Protein AF-A0A0L6W9N2-F1 (afdb_monomer_lite)

Foldseek 3Di:
DDDDDDDDDDDPPPPPPPPCPPPPDPDDDDDDPVVVLVVLVVPPDQQNALVSLLVVCCVVVLDPPPDDDDPVSLVVQLVVLVVVQPDPVSPNVSVSSVSSSVNVVVVVVVVVVVVVVVVVVVVVVCVVVVVVVVVVVVVVVVVVVVVVVVVVVVVVVVVVVVVVVVVVVVVVVVVVVVVPDDPDPDDDDDPDDDDDDVVVVVVPPPDDDPPPPDPPDDVVVVVVVVVVVVVVVVVVVVVVPPPDDDD

Sequence (247 aa):
MDRTAVPPKPPCQQNSGANRAGTPTPTQPLPSRSEFSALLMAHGGPVRSLSNARKWLETKGWILAGEPYNRMKLARMLMTAVVISKGVKLENEAKNAILAVAFLMEDDAIDKLSDSLAGIVASKVLERVDPVISRIASSLDFVSANDTVQAETTLALRNVSSQLVSVSSSLNDAISKLTATPPTPPPLPQPSPRGPTWAEVVSAAPPAIPPDFNPKAHPQHTCLQQRLIHDAKTLQTLTSGDDSTNS

Radius of gyration: 52.63 Å; chains: 1; bounding box: 152×43×133 Å

Secondary structure (DSSP, 8-state):
----PPPPPPP------------PPPPPPPPPHHHHHHHHHHS-SS--SHHHHHHHHHHTTSS-TTPPP-HHHHHHHHHHHHHHT-STTTHHHHHHHHHHHHHHHHHHHHHHHHHHHHHHHHHHHHHHHHHHHHHHHHHHHHHHHHHHHHHHHHHHHHHHHHHHHHHHHHHHHHHHHHHTS--PPPPS-PPPP-PPPHHHHHHSPPPPPPS---TT--HHHHHHHHHHHHHHHHHHHHHTSSS----

pLDDT: mean 71.51, std 13.17, range [46.47, 92.31]

Structure (mmCIF, N/CA/C/O backbone):
data_AF-A0A0L6W9N2-F1
#
_entry.id   AF-A0A0L6W9N2-F1
#
loop_
_atom_site.group_PDB
_atom_site.id
_atom_site.type_symbol
_atom_site.label_atom_id
_atom_site.label_alt_id
_atom_site.label_comp_id
_atom_site.label_asym_id
_atom_site.label_entity_id
_atom_site.label_seq_id
_atom_site.pdbx_PDB_ins_code
_atom_site.Cartn_x
_atom_site.Cartn_y
_atom_site.Cartn_z
_atom_site.occupancy
_atom_site.B_iso_or_equiv
_atom_site.auth_seq_id
_atom_site.auth_comp_id
_atom_site.auth_asym_id
_atom_site.auth_atom_id
_atom_site.pdbx_PDB_model_num
ATOM 1 N N . MET A 1 1 ? 97.396 7.414 14.071 1.00 48.69 1 MET A N 1
ATOM 2 C CA . MET A 1 1 ? 96.464 8.486 14.479 1.00 48.69 1 MET A CA 1
ATOM 3 C C . MET A 1 1 ? 95.898 9.067 13.204 1.00 48.69 1 MET A C 1
ATOM 5 O O . MET A 1 1 ? 96.516 9.948 12.626 1.00 48.69 1 MET A O 1
ATOM 9 N N . ASP A 1 2 ? 94.805 8.483 12.725 1.00 47.59 2 ASP A N 1
ATOM 10 C CA . ASP A 1 2 ? 94.221 8.822 11.429 1.00 47.59 2 ASP A CA 1
ATOM 11 C C . ASP A 1 2 ? 92.872 9.502 11.649 1.00 47.59 2 ASP A C 1
ATOM 13 O O . ASP A 1 2 ? 92.048 9.031 12.436 1.00 47.59 2 ASP A O 1
ATOM 17 N N . ARG A 1 3 ? 92.706 10.676 11.037 1.00 51.91 3 ARG A N 1
ATOM 18 C CA . ARG A 1 3 ? 91.556 11.563 11.227 1.00 51.91 3 ARG A CA 1
ATOM 19 C C . ARG A 1 3 ? 90.386 11.057 10.391 1.00 51.91 3 ARG A C 1
ATOM 21 O O . ARG A 1 3 ? 90.411 11.145 9.168 1.00 51.91 3 ARG A O 1
ATOM 28 N N . THR A 1 4 ? 89.335 10.593 11.056 1.00 53.50 4 THR A N 1
ATOM 29 C CA . THR A 1 4 ? 88.062 10.244 10.422 1.00 53.50 4 THR A CA 1
ATOM 30 C C . THR A 1 4 ? 87.382 11.514 9.901 1.00 53.50 4 THR A C 1
ATOM 32 O O . THR A 1 4 ? 86.926 12.354 10.677 1.00 53.50 4 THR A O 1
ATOM 35 N N . ALA A 1 5 ? 87.345 11.674 8.578 1.00 66.19 5 ALA A N 1
ATOM 36 C CA . ALA A 1 5 ? 86.637 12.753 7.901 1.00 66.19 5 ALA A CA 1
ATOM 37 C C . ALA A 1 5 ? 85.124 12.473 7.893 1.00 66.19 5 ALA A C 1
ATOM 39 O O . ALA A 1 5 ? 84.676 11.422 7.437 1.00 66.19 5 ALA A O 1
ATOM 40 N N . VAL A 1 6 ? 84.338 13.422 8.402 1.00 70.94 6 VAL A N 1
ATOM 41 C CA . VAL A 1 6 ? 82.870 13.401 8.350 1.00 70.94 6 VAL A CA 1
ATOM 42 C C . VAL A 1 6 ? 82.421 13.852 6.952 1.00 70.94 6 VAL A C 1
ATOM 44 O O . VAL A 1 6 ? 82.865 14.911 6.504 1.00 70.94 6 VAL A O 1
ATOM 47 N N . PRO A 1 7 ? 81.561 13.097 6.244 1.00 72.69 7 PRO A N 1
ATOM 48 C CA . PRO A 1 7 ? 81.091 13.493 4.922 1.00 72.69 7 PRO A CA 1
ATOM 49 C C . PRO A 1 7 ? 80.083 14.659 4.997 1.00 72.69 7 PRO A C 1
ATOM 51 O O . PRO A 1 7 ? 79.310 14.753 5.956 1.00 72.69 7 PRO A O 1
ATOM 54 N N . PRO A 1 8 ? 80.059 15.551 3.987 1.00 66.44 8 PRO A N 1
ATOM 55 C CA . PRO A 1 8 ? 79.165 16.701 3.957 1.00 66.44 8 PRO A CA 1
ATOM 56 C C . PRO A 1 8 ? 77.707 16.280 3.738 1.00 66.44 8 PRO A C 1
ATOM 58 O O . PRO A 1 8 ? 77.382 15.456 2.883 1.00 66.44 8 PRO A O 1
ATOM 61 N N . LYS A 1 9 ? 76.821 16.887 4.530 1.00 69.75 9 LYS A N 1
ATOM 62 C CA . LYS A 1 9 ? 75.366 16.722 4.475 1.00 69.75 9 LYS A CA 1
ATOM 63 C C . LYS A 1 9 ? 74.835 17.184 3.105 1.00 69.75 9 LYS A C 1
ATOM 65 O O . LYS A 1 9 ? 75.148 18.308 2.708 1.00 69.75 9 LYS A O 1
ATOM 70 N N . PRO A 1 10 ? 74.036 16.375 2.386 1.00 66.00 10 PRO A N 1
ATOM 71 C CA . PRO A 1 10 ? 73.475 16.789 1.106 1.00 66.00 10 PRO A CA 1
ATOM 72 C C . PRO A 1 10 ? 72.467 17.936 1.298 1.00 66.00 10 PRO A C 1
ATOM 74 O O . PRO A 1 10 ? 71.798 17.998 2.338 1.00 66.00 10 PRO A O 1
ATOM 77 N N . PRO A 1 11 ? 72.346 18.849 0.318 1.00 58.09 11 PRO A N 1
ATOM 78 C CA . PRO A 1 11 ? 71.395 19.947 0.383 1.00 58.09 11 PRO A CA 1
ATOM 79 C C . PRO A 1 11 ? 69.972 19.391 0.431 1.00 58.09 11 PRO A C 1
ATOM 81 O O . PRO A 1 11 ? 69.591 18.544 -0.378 1.00 58.09 11 PRO A O 1
ATOM 84 N N . CYS A 1 12 ? 69.186 19.875 1.394 1.00 53.62 12 CYS A N 1
ATOM 85 C CA . CYS A 1 12 ? 67.757 19.615 1.462 1.00 53.62 12 CYS A CA 1
ATOM 86 C C . CYS A 1 12 ? 67.114 20.063 0.143 1.00 53.62 12 CYS A C 1
ATOM 88 O O . CYS A 1 12 ? 66.941 21.260 -0.086 1.00 53.62 12 CYS A O 1
ATOM 90 N N . GLN A 1 13 ? 66.755 19.109 -0.719 1.00 47.62 13 GLN A N 1
ATOM 91 C CA . GLN A 1 13 ? 65.823 19.363 -1.807 1.00 47.62 13 GLN A CA 1
ATOM 92 C C . GLN A 1 13 ? 64.500 19.796 -1.177 1.00 47.62 13 GLN A C 1
ATOM 94 O O . GLN A 1 13 ? 63.768 18.992 -0.598 1.00 47.62 13 GLN A O 1
ATOM 99 N N . GLN A 1 14 ? 64.205 21.091 -1.269 1.00 50.12 14 GLN A N 1
ATOM 100 C CA . GLN A 1 14 ? 62.852 21.596 -1.120 1.00 50.12 14 GLN A CA 1
ATOM 101 C C . GLN A 1 14 ? 62.024 20.998 -2.258 1.00 50.12 14 GLN A C 1
ATOM 103 O O . GLN A 1 14 ? 61.959 21.545 -3.357 1.00 50.12 14 GLN A O 1
ATOM 108 N N . ASN A 1 15 ? 61.396 19.855 -1.985 1.00 48.19 15 ASN A N 1
ATOM 109 C CA . ASN A 1 15 ? 60.236 19.400 -2.731 1.00 48.19 15 ASN A CA 1
ATOM 110 C C . ASN A 1 15 ? 59.166 20.488 -2.593 1.00 48.19 15 ASN A C 1
ATOM 112 O O . ASN A 1 15 ? 58.378 20.488 -1.648 1.00 48.19 15 ASN A O 1
ATOM 116 N N . SER A 1 16 ? 59.151 21.429 -3.541 1.00 46.47 16 SER A N 1
ATOM 117 C CA . SER A 1 16 ? 57.965 22.212 -3.868 1.00 46.47 16 SER A CA 1
ATOM 118 C C . SER A 1 16 ? 56.919 21.239 -4.399 1.00 46.47 16 SER A C 1
ATOM 120 O O . SER A 1 16 ? 56.718 21.090 -5.602 1.00 46.47 16 SER A O 1
ATOM 122 N N . GLY A 1 17 ? 56.268 20.537 -3.473 1.00 49.31 17 GLY A N 1
ATOM 123 C CA . GLY A 1 17 ? 54.963 19.955 -3.697 1.00 49.31 17 GLY A CA 1
ATOM 124 C C . GLY A 1 17 ? 54.012 21.114 -3.929 1.00 49.31 17 GLY A C 1
ATOM 125 O O . GLY A 1 17 ? 53.426 21.648 -2.989 1.00 49.31 17 GLY A O 1
ATOM 126 N N . ALA A 1 18 ? 53.899 21.542 -5.185 1.00 49.50 18 ALA A N 1
ATOM 127 C CA . ALA A 1 18 ? 52.764 22.321 -5.623 1.00 49.50 18 ALA A CA 1
ATOM 128 C C . ALA A 1 18 ? 51.538 21.438 -5.385 1.00 49.50 18 ALA A C 1
ATOM 130 O O . ALA A 1 18 ? 51.190 20.590 -6.208 1.00 49.50 18 ALA A O 1
ATOM 131 N N . ASN A 1 19 ? 50.911 21.620 -4.223 1.00 52.38 19 ASN A N 1
ATOM 132 C CA . ASN A 1 19 ? 49.529 21.260 -3.992 1.00 52.38 19 ASN A CA 1
ATOM 133 C C . ASN A 1 19 ? 48.723 22.000 -5.059 1.00 52.38 19 ASN A C 1
ATOM 135 O O . ASN A 1 19 ? 48.244 23.112 -4.848 1.00 52.38 19 ASN A O 1
ATOM 139 N N . ARG A 1 20 ? 48.575 21.373 -6.229 1.00 50.88 20 ARG A N 1
ATOM 140 C CA . ARG A 1 20 ? 47.462 21.621 -7.133 1.00 50.88 20 ARG A CA 1
ATOM 141 C C . ARG A 1 20 ? 46.227 21.102 -6.398 1.00 50.88 20 ARG A C 1
ATOM 143 O O . ARG A 1 20 ? 45.672 20.059 -6.722 1.00 50.88 20 ARG A O 1
ATOM 150 N N . ALA A 1 21 ? 45.821 21.843 -5.370 1.00 56.25 21 ALA A N 1
ATOM 151 C CA . ALA A 1 21 ? 44.450 21.892 -4.914 1.00 56.25 21 ALA A CA 1
ATOM 152 C C . ALA A 1 21 ? 43.668 22.501 -6.080 1.00 56.25 21 ALA A C 1
ATOM 154 O O . ALA A 1 21 ? 43.392 23.697 -6.118 1.00 56.25 21 ALA A O 1
ATOM 155 N N . GLY A 1 22 ? 43.436 21.686 -7.112 1.00 54.12 22 GLY A N 1
ATOM 156 C CA . GLY A 1 22 ? 42.452 21.996 -8.123 1.00 54.12 22 GLY A CA 1
ATOM 157 C C . GLY A 1 22 ? 41.149 22.128 -7.366 1.00 54.12 22 GLY A C 1
ATOM 158 O O . GLY A 1 22 ? 40.676 21.153 -6.784 1.00 54.12 22 GLY A O 1
ATOM 159 N N . THR A 1 23 ? 40.631 23.348 -7.297 1.00 57.62 23 THR A N 1
ATOM 160 C CA . THR A 1 23 ? 39.278 23.620 -6.837 1.00 57.62 23 THR A CA 1
ATOM 161 C C . THR A 1 23 ? 38.381 22.586 -7.518 1.00 57.62 23 THR A C 1
ATOM 163 O O . THR A 1 23 ? 38.442 22.508 -8.753 1.00 57.62 23 THR A O 1
ATOM 166 N N . PRO A 1 24 ? 37.640 21.735 -6.776 1.00 60.72 24 PRO A N 1
ATOM 167 C CA . PRO A 1 24 ? 36.749 20.773 -7.402 1.00 60.72 24 PRO A CA 1
ATOM 168 C C . PRO A 1 24 ? 35.863 21.568 -8.347 1.00 60.72 24 PRO A C 1
ATOM 170 O O . PRO A 1 24 ? 35.206 22.526 -7.933 1.00 60.72 24 PRO A O 1
ATOM 173 N N . THR A 1 25 ? 35.964 21.254 -9.638 1.00 62.62 25 THR A N 1
ATOM 174 C CA . THR A 1 25 ? 35.173 21.917 -10.667 1.00 62.62 25 THR A CA 1
ATOM 175 C C . THR A 1 25 ? 33.724 21.854 -10.198 1.00 62.62 25 THR A C 1
ATOM 177 O O . THR A 1 25 ? 33.293 20.763 -9.814 1.00 62.62 25 THR A O 1
ATOM 180 N N . PRO A 1 26 ? 33.007 22.991 -10.125 1.00 62.41 26 PRO A N 1
ATOM 181 C CA . PRO A 1 26 ? 31.663 23.012 -9.576 1.00 62.41 26 PRO A CA 1
ATOM 182 C C . PRO A 1 26 ? 30.839 21.949 -10.291 1.00 62.41 26 PRO A C 1
ATOM 184 O O . PRO A 1 26 ? 30.743 21.959 -11.520 1.00 62.41 26 PRO A O 1
ATOM 187 N N . THR A 1 27 ? 30.331 20.993 -9.511 1.00 61.75 27 THR A N 1
ATOM 188 C CA . THR A 1 27 ? 29.495 19.906 -10.007 1.00 61.75 27 THR A CA 1
ATOM 189 C C . THR A 1 27 ? 28.389 20.538 -10.828 1.00 61.75 27 THR A C 1
ATOM 191 O O . THR A 1 27 ? 27.628 21.357 -10.311 1.00 61.75 27 THR A O 1
ATOM 194 N N . GLN A 1 28 ? 28.354 20.223 -12.121 1.00 60.59 28 GLN A N 1
ATOM 195 C CA . GLN A 1 28 ? 27.363 20.793 -13.017 1.00 60.59 28 GLN A CA 1
ATOM 196 C C . GLN A 1 28 ? 25.977 20.462 -12.437 1.00 60.59 28 GLN A C 1
ATOM 198 O O . GLN A 1 28 ? 25.732 19.287 -12.142 1.00 60.59 28 GLN A O 1
ATOM 203 N N . PRO A 1 29 ? 25.108 21.461 -12.192 1.00 72.12 29 PRO A N 1
ATOM 204 C CA . PRO A 1 29 ? 23.795 21.207 -11.624 1.00 72.12 29 PRO A CA 1
ATOM 205 C C . PRO A 1 29 ? 23.066 20.195 -12.501 1.00 72.12 29 PRO A C 1
ATOM 207 O O . PRO A 1 29 ? 22.995 20.364 -13.720 1.00 72.12 29 PRO A O 1
ATOM 210 N N . LEU A 1 30 ? 22.565 19.124 -11.888 1.00 70.06 30 LEU A N 1
ATOM 211 C CA . LEU A 1 30 ? 21.710 18.184 -12.597 1.00 70.06 30 LEU A CA 1
ATOM 212 C C . LEU A 1 30 ? 20.469 18.951 -13.076 1.00 70.06 30 LEU A C 1
ATOM 214 O O . LEU A 1 30 ? 19.884 19.685 -12.274 1.00 70.06 30 LEU A O 1
ATOM 218 N N . PRO A 1 31 ? 20.070 18.811 -14.352 1.00 77.75 31 PRO A N 1
ATOM 219 C CA . PRO A 1 31 ? 18.876 19.471 -14.852 1.00 77.75 31 PRO A CA 1
ATOM 220 C C . PRO A 1 31 ? 17.664 19.041 -14.024 1.00 77.75 31 PRO A C 1
ATOM 222 O O . PRO A 1 31 ? 17.511 17.868 -13.669 1.00 77.75 31 PRO A O 1
ATOM 225 N N . SER A 1 32 ? 16.795 19.998 -13.716 1.00 77.19 32 SER A N 1
ATOM 226 C CA . SER A 1 32 ? 15.512 19.728 -13.072 1.00 77.19 32 SER A CA 1
ATOM 227 C C . SER A 1 32 ? 14.672 18.774 -13.927 1.00 77.19 32 SER A C 1
ATOM 229 O O . SER A 1 32 ? 14.833 18.693 -15.145 1.00 77.19 32 SER A O 1
ATOM 231 N N . ARG A 1 33 ? 13.717 18.063 -13.316 1.00 71.06 33 ARG A N 1
ATOM 232 C CA . ARG A 1 33 ? 12.835 17.127 -14.041 1.00 71.06 33 ARG A CA 1
ATOM 233 C C . ARG A 1 33 ? 12.109 17.795 -15.218 1.00 71.06 33 ARG A C 1
ATOM 235 O O . ARG A 1 33 ? 11.941 17.184 -16.270 1.00 71.06 33 ARG A O 1
ATOM 242 N N . SER A 1 34 ? 11.712 19.057 -15.057 1.00 73.25 34 SER A N 1
ATOM 243 C CA . SER A 1 34 ? 11.107 19.875 -16.114 1.00 73.25 34 SER A CA 1
ATOM 244 C C . SER A 1 34 ? 12.075 20.176 -17.256 1.00 73.25 34 SER A C 1
ATOM 246 O O . SER A 1 34 ? 11.691 20.053 -18.415 1.00 73.25 34 SER A O 1
ATOM 248 N N . GLU A 1 35 ? 13.329 20.519 -16.956 1.00 76.00 35 GLU A N 1
ATOM 249 C CA . GLU A 1 35 ? 14.362 20.755 -17.975 1.00 76.00 35 GLU A CA 1
ATOM 250 C C . GLU A 1 35 ? 14.745 19.460 -18.689 1.00 76.00 35 GLU A C 1
ATOM 252 O O . GLU A 1 35 ? 14.883 19.449 -19.907 1.00 76.00 35 GLU A O 1
ATOM 257 N N . PHE A 1 36 ? 14.847 18.350 -17.957 1.00 73.50 36 PHE A N 1
ATOM 258 C CA . PHE A 1 36 ? 15.090 17.033 -18.536 1.00 73.50 36 PHE A CA 1
ATOM 259 C C . PHE A 1 36 ? 13.957 16.623 -19.486 1.00 73.50 36 PHE A C 1
ATOM 261 O O . PHE A 1 36 ? 14.217 16.186 -20.605 1.00 73.50 36 PHE A O 1
ATOM 268 N N . SER A 1 37 ? 12.702 16.845 -19.086 1.00 72.25 37 SER A N 1
ATOM 269 C CA . SER A 1 37 ? 11.532 16.635 -19.944 1.00 72.25 37 SER A CA 1
ATOM 270 C C . SER A 1 37 ? 11.552 17.544 -21.181 1.00 72.25 37 SER A C 1
ATOM 272 O O . SER A 1 37 ? 11.316 17.081 -22.295 1.00 72.25 37 SER A O 1
ATOM 274 N N . ALA A 1 38 ? 11.913 18.822 -21.030 1.00 79.44 38 ALA A N 1
ATOM 275 C CA . ALA A 1 38 ? 12.044 19.744 -22.157 1.00 79.44 38 ALA A CA 1
ATOM 276 C C . ALA A 1 38 ? 13.155 19.315 -23.135 1.00 79.44 38 ALA A C 1
ATOM 278 O O . ALA A 1 38 ? 12.945 19.333 -24.348 1.00 79.44 38 ALA A O 1
ATOM 279 N N . LEU A 1 39 ? 14.305 18.861 -22.624 1.00 77.62 39 LEU A N 1
ATOM 280 C CA . LEU A 1 39 ? 15.407 18.314 -23.423 1.00 77.62 39 LEU A CA 1
ATOM 281 C C . LEU A 1 39 ? 14.994 17.040 -24.170 1.00 77.62 39 LEU A C 1
ATOM 283 O O . LEU A 1 39 ? 15.313 16.881 -25.347 1.00 77.62 39 LEU A O 1
ATOM 287 N N . LEU A 1 40 ? 14.244 16.158 -23.510 1.00 71.88 40 LEU A N 1
ATOM 288 C CA . LEU A 1 40 ? 13.660 14.961 -24.112 1.00 71.88 40 LEU A CA 1
ATOM 289 C C . LEU A 1 40 ? 12.687 15.299 -25.245 1.00 71.88 40 LEU A C 1
ATOM 291 O O . LEU A 1 40 ? 12.743 14.679 -26.304 1.00 71.88 40 LEU A O 1
ATOM 295 N N . MET A 1 41 ? 11.818 16.292 -25.044 1.00 75.94 41 MET A N 1
ATOM 296 C CA . MET A 1 41 ? 10.848 16.731 -26.054 1.00 75.94 41 MET A CA 1
ATOM 297 C C . MET A 1 41 ? 11.514 17.444 -27.235 1.00 75.94 41 MET A C 1
ATOM 299 O O . MET A 1 41 ? 11.058 17.305 -28.370 1.00 75.94 41 MET A O 1
ATOM 303 N N . ALA A 1 42 ? 12.609 18.167 -26.989 1.00 81.25 42 ALA A N 1
ATOM 304 C CA . ALA A 1 42 ? 13.437 18.762 -28.035 1.00 81.25 42 ALA A CA 1
ATOM 305 C C . ALA A 1 42 ? 14.184 17.697 -28.860 1.00 81.25 42 ALA A C 1
ATOM 307 O O . ALA A 1 42 ? 14.501 17.917 -30.031 1.00 81.25 42 ALA A O 1
ATOM 308 N N . HIS A 1 43 ? 14.438 16.520 -28.281 1.00 74.06 43 HIS A N 1
ATOM 309 C CA . HIS A 1 43 ? 15.039 15.404 -28.991 1.00 74.06 43 HIS A CA 1
ATOM 310 C C . HIS A 1 43 ? 14.009 14.804 -29.965 1.00 74.06 43 HIS A C 1
ATOM 312 O O . HIS A 1 43 ? 13.045 14.141 -29.583 1.00 74.06 43 HIS A O 1
ATOM 318 N N . GLY A 1 44 ? 14.224 14.987 -31.270 1.00 79.19 44 GLY A N 1
ATOM 319 C CA . GLY A 1 44 ? 13.353 14.474 -32.340 1.00 79.19 44 GLY A CA 1
ATOM 320 C C . GLY A 1 44 ? 13.277 12.941 -32.460 1.00 79.19 44 GLY A C 1
ATOM 321 O O . GLY A 1 44 ? 12.861 12.436 -33.497 1.00 79.19 44 GLY A O 1
ATOM 322 N N . GLY A 1 45 ? 13.700 12.193 -31.439 1.00 83.06 45 GLY A N 1
ATOM 323 C CA . GLY A 1 45 ? 13.779 10.737 -31.444 1.00 83.06 45 GLY A CA 1
ATOM 324 C C . GLY A 1 45 ? 12.432 10.036 -31.198 1.00 83.06 45 GLY A C 1
ATOM 325 O O . GLY A 1 45 ? 11.466 10.664 -30.756 1.00 83.06 45 GLY A O 1
ATOM 326 N N . PRO A 1 46 ? 12.365 8.717 -31.461 1.00 85.81 46 PRO A N 1
ATOM 327 C CA . PRO A 1 46 ? 11.178 7.887 -31.237 1.00 85.81 46 PRO A CA 1
ATOM 328 C C . PRO A 1 46 ? 10.864 7.639 -29.749 1.00 85.81 46 PRO A C 1
ATOM 330 O O . PRO A 1 46 ? 9.735 7.281 -29.416 1.00 85.81 46 PRO A O 1
ATOM 333 N N . VAL A 1 47 ? 11.828 7.832 -28.841 1.00 86.56 47 VAL A N 1
ATOM 334 C CA . VAL A 1 47 ? 11.671 7.575 -27.401 1.00 86.56 47 VAL A CA 1
ATOM 335 C C . VAL A 1 47 ? 11.365 8.878 -26.657 1.00 86.56 47 VAL A C 1
ATOM 337 O O . VAL A 1 47 ? 12.272 9.613 -26.284 1.00 86.56 47 VAL A O 1
ATOM 340 N N . ARG A 1 48 ? 10.074 9.170 -26.453 1.00 84.69 48 ARG A N 1
ATOM 341 C CA . ARG A 1 48 ? 9.592 10.400 -25.777 1.00 84.69 48 ARG A CA 1
ATOM 342 C C . ARG A 1 48 ? 8.795 10.159 -24.495 1.00 84.69 48 ARG A C 1
ATOM 344 O O . ARG A 1 48 ? 8.406 11.102 -23.818 1.00 84.69 48 ARG A O 1
ATOM 351 N N . SER A 1 49 ? 8.486 8.906 -24.200 1.00 84.19 49 SER A N 1
ATOM 352 C CA . SER A 1 49 ? 7.685 8.502 -23.048 1.00 84.19 49 SER A CA 1
ATOM 353 C C . SER A 1 49 ? 8.064 7.085 -22.641 1.00 84.19 49 SER A C 1
ATOM 355 O O . SER A 1 49 ? 8.657 6.352 -23.436 1.00 84.19 49 SER A O 1
ATOM 357 N N . LEU A 1 50 ? 7.661 6.673 -21.440 1.00 82.44 50 LEU A N 1
ATOM 358 C CA . LEU A 1 50 ? 7.849 5.308 -20.948 1.00 82.44 50 LEU A CA 1
ATOM 359 C C . LEU A 1 50 ? 7.225 4.257 -21.883 1.00 82.44 50 LEU A C 1
ATOM 361 O O . LEU A 1 50 ? 7.871 3.276 -22.250 1.00 82.44 50 LEU A O 1
ATOM 365 N N . SER A 1 51 ? 5.987 4.487 -22.334 1.00 86.69 51 SER A N 1
ATOM 366 C CA . SER A 1 51 ? 5.313 3.580 -23.272 1.00 86.69 51 SER A CA 1
ATOM 367 C C . SER A 1 51 ? 6.059 3.488 -24.606 1.00 86.69 51 SER A C 1
ATOM 369 O O . SER A 1 51 ? 6.155 2.401 -25.178 1.00 86.69 51 SER A O 1
ATOM 371 N N . ASN A 1 52 ? 6.613 4.604 -25.091 1.00 87.62 52 ASN A N 1
ATOM 372 C CA . ASN A 1 52 ? 7.394 4.625 -26.325 1.00 87.62 52 ASN A CA 1
ATOM 373 C C . ASN A 1 52 ? 8.749 3.933 -26.139 1.00 87.62 52 ASN A C 1
ATOM 375 O O . ASN A 1 52 ? 9.1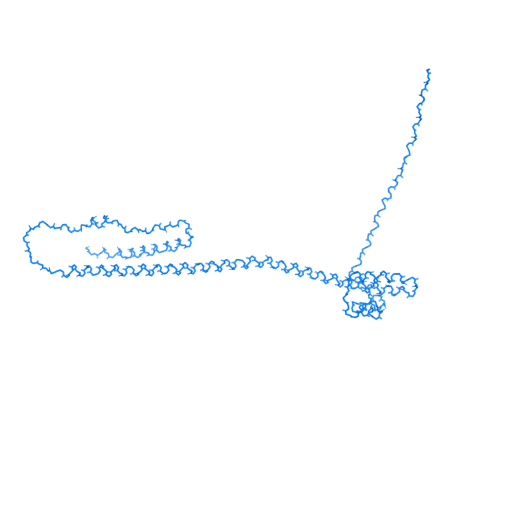72 3.198 -27.025 1.00 87.62 52 ASN A O 1
ATOM 379 N N . ALA A 1 53 ? 9.404 4.128 -24.991 1.00 86.50 53 ALA A N 1
ATOM 380 C CA . ALA A 1 53 ? 10.654 3.464 -24.628 1.00 86.50 53 ALA A CA 1
ATOM 381 C C . ALA A 1 53 ? 10.495 1.942 -24.635 1.00 86.50 53 ALA A C 1
ATOM 383 O O . ALA A 1 53 ? 11.260 1.246 -25.304 1.00 86.50 53 ALA A O 1
ATOM 384 N N . ARG A 1 54 ? 9.456 1.438 -23.956 1.00 86.81 54 ARG A N 1
ATOM 385 C CA . ARG A 1 54 ? 9.136 0.009 -23.910 1.00 86.81 54 ARG A CA 1
ATOM 386 C C . ARG A 1 54 ? 8.890 -0.544 -25.311 1.00 86.81 54 ARG A C 1
ATOM 388 O O . ARG A 1 54 ? 9.593 -1.451 -25.746 1.00 86.81 54 ARG A O 1
ATOM 395 N N . LYS A 1 55 ? 7.959 0.061 -26.052 1.00 91.56 55 LYS A N 1
ATOM 396 C CA . LYS A 1 55 ? 7.617 -0.375 -27.411 1.00 91.56 55 LYS A CA 1
ATOM 397 C C . LYS A 1 55 ? 8.825 -0.343 -28.351 1.00 91.56 55 LYS A C 1
ATOM 399 O O . LYS A 1 55 ? 8.974 -1.224 -29.195 1.00 91.56 55 LYS A O 1
ATOM 404 N N . TRP A 1 56 ? 9.695 0.658 -28.220 1.00 91.88 56 TRP A N 1
ATOM 405 C CA . TRP A 1 56 ? 10.908 0.771 -29.027 1.00 91.88 56 TRP A CA 1
ATOM 406 C C . TRP A 1 56 ? 11.900 -0.357 -28.723 1.00 91.88 56 TRP A C 1
ATOM 408 O O . TRP A 1 56 ? 12.380 -0.999 -29.655 1.00 91.88 56 TRP A O 1
ATOM 418 N N . LEU A 1 57 ? 12.159 -0.649 -27.443 1.00 88.12 57 LEU A N 1
ATOM 419 C CA . LEU A 1 57 ? 13.043 -1.745 -27.032 1.00 88.12 57 LEU A CA 1
ATOM 420 C C . LEU A 1 57 ? 12.492 -3.120 -27.451 1.00 88.12 57 LEU A C 1
ATOM 422 O O . LEU A 1 57 ? 13.263 -3.967 -27.903 1.00 88.12 57 LEU A O 1
ATOM 426 N N . GLU A 1 58 ? 11.173 -3.324 -27.357 1.00 91.12 58 GLU A N 1
ATOM 427 C CA . GLU A 1 58 ? 10.486 -4.530 -27.848 1.00 91.12 58 GLU A CA 1
ATOM 428 C C . GLU A 1 58 ? 10.649 -4.677 -29.364 1.00 91.12 58 GLU A C 1
ATOM 430 O O . GLU A 1 58 ? 11.080 -5.719 -29.851 1.00 91.12 58 GLU A O 1
ATOM 435 N N . THR A 1 59 ? 10.391 -3.602 -30.116 1.00 92.31 59 THR A N 1
ATOM 436 C CA . THR A 1 59 ? 10.531 -3.584 -31.585 1.00 92.31 59 THR A CA 1
ATOM 437 C C . THR A 1 59 ? 11.962 -3.893 -32.018 1.00 92.31 59 THR A C 1
ATOM 439 O O . THR A 1 59 ? 12.190 -4.512 -33.054 1.00 92.31 59 THR A O 1
ATOM 442 N N . LYS A 1 60 ? 12.945 -3.459 -31.227 1.00 86.81 60 LYS A N 1
ATOM 443 C CA . LYS A 1 60 ? 14.360 -3.713 -31.490 1.00 86.81 60 LYS A CA 1
ATOM 444 C C . LYS A 1 60 ? 14.820 -5.107 -31.049 1.00 86.81 60 LYS A C 1
ATOM 446 O O . LYS A 1 60 ? 15.960 -5.463 -31.333 1.00 86.81 60 LYS A O 1
ATOM 451 N N . GLY A 1 61 ? 13.979 -5.877 -30.358 1.00 88.50 61 GLY A N 1
ATOM 452 C CA . GLY A 1 61 ? 14.323 -7.200 -29.834 1.00 88.50 61 GLY A CA 1
ATOM 453 C C . GLY A 1 61 ? 15.271 -7.170 -28.632 1.00 88.50 61 GLY A C 1
ATOM 454 O O . GLY A 1 61 ? 15.906 -8.174 -28.327 1.00 88.50 61 GLY A O 1
ATOM 455 N N . TRP A 1 62 ? 15.393 -6.027 -27.949 1.00 85.50 62 TRP A N 1
ATOM 456 C CA . TRP A 1 62 ? 16.241 -5.897 -26.754 1.00 85.50 62 TRP A CA 1
ATOM 457 C C . TRP A 1 62 ? 15.545 -6.464 -25.515 1.00 85.50 62 TRP A C 1
ATOM 459 O O . TRP A 1 62 ? 16.196 -6.849 -24.541 1.00 85.50 62 TRP A O 1
ATOM 469 N N . ILE A 1 63 ? 14.214 -6.516 -25.558 1.00 88.00 63 ILE A N 1
ATOM 470 C CA . ILE A 1 63 ? 13.343 -7.058 -24.518 1.00 88.00 63 ILE A CA 1
ATOM 471 C C . ILE A 1 63 ? 12.176 -7.815 -25.154 1.00 88.00 63 ILE A C 1
ATOM 473 O O . ILE A 1 63 ? 11.773 -7.509 -26.277 1.00 88.00 63 ILE A O 1
ATOM 477 N N . LEU A 1 64 ? 11.619 -8.776 -24.418 1.00 88.94 64 LEU A N 1
ATOM 478 C CA . LEU A 1 64 ? 10.380 -9.447 -24.793 1.00 88.94 64 LEU A CA 1
ATOM 479 C C . LEU A 1 64 ? 9.172 -8.667 -24.259 1.00 88.94 64 LEU A C 1
ATOM 481 O O . LEU A 1 64 ? 9.238 -8.041 -23.196 1.00 88.94 64 LEU A O 1
ATOM 485 N N . ALA A 1 65 ? 8.063 -8.719 -24.996 1.00 89.12 65 ALA A N 1
ATOM 486 C CA . ALA A 1 65 ? 6.817 -8.084 -24.586 1.00 89.12 65 ALA A CA 1
ATOM 487 C C . ALA A 1 65 ? 6.314 -8.683 -23.263 1.00 89.12 65 ALA A C 1
ATOM 489 O O . ALA A 1 65 ? 6.206 -9.900 -23.121 1.00 89.12 65 ALA A O 1
ATOM 490 N N . GLY A 1 66 ? 6.015 -7.816 -22.293 1.00 83.62 66 GLY A N 1
ATOM 491 C CA . GLY A 1 66 ? 5.508 -8.217 -20.974 1.00 83.62 66 GLY A CA 1
ATOM 492 C C . GLY A 1 66 ? 6.558 -8.767 -20.001 1.00 83.62 66 GLY A C 1
ATOM 493 O O . GLY A 1 66 ? 6.211 -9.103 -18.872 1.00 83.62 66 GLY A O 1
ATOM 494 N N . GLU A 1 67 ? 7.831 -8.838 -20.389 1.00 83.25 67 GLU A N 1
ATOM 495 C CA . GLU A 1 67 ? 8.888 -9.303 -19.492 1.00 83.25 67 GLU A CA 1
ATOM 496 C C . GLU A 1 67 ? 9.236 -8.227 -18.441 1.00 83.25 67 GLU A C 1
ATOM 498 O O . GLU A 1 67 ? 9.467 -7.071 -18.812 1.00 83.25 67 GLU A O 1
ATOM 503 N N . PRO A 1 68 ? 9.309 -8.568 -17.139 1.00 81.38 68 PRO A N 1
ATOM 504 C CA . PRO A 1 68 ? 9.701 -7.614 -16.108 1.00 81.38 68 PRO A CA 1
ATOM 505 C C . PRO A 1 68 ? 11.164 -7.187 -16.284 1.00 81.38 68 PRO A C 1
ATOM 507 O O . PRO A 1 68 ? 12.053 -8.001 -16.554 1.00 81.38 68 PRO A O 1
ATOM 510 N N . TYR A 1 69 ? 11.440 -5.896 -16.101 1.00 82.00 69 TYR A N 1
ATOM 511 C CA . TYR A 1 69 ? 12.798 -5.364 -16.210 1.00 82.00 69 TYR A CA 1
ATOM 512 C C . TYR A 1 69 ? 13.497 -5.391 -14.853 1.00 82.00 69 TYR A C 1
ATOM 514 O O . TYR A 1 69 ? 12.951 -4.968 -13.841 1.00 82.00 69 TYR A O 1
ATOM 522 N N . ASN A 1 70 ? 14.748 -5.847 -14.838 1.00 84.38 70 ASN A N 1
ATOM 523 C CA . ASN A 1 70 ? 15.638 -5.724 -13.686 1.00 84.38 70 ASN A CA 1
ATOM 524 C C . ASN A 1 70 ? 16.726 -4.685 -14.003 1.00 84.38 70 ASN A C 1
ATOM 526 O O . ASN A 1 70 ? 17.224 -4.638 -15.132 1.00 84.38 70 ASN A O 1
ATOM 530 N N . ARG A 1 71 ? 17.152 -3.901 -13.003 1.00 79.19 71 ARG A N 1
ATOM 531 C CA . ARG A 1 71 ? 18.279 -2.950 -13.097 1.00 79.19 71 ARG A CA 1
ATOM 532 C C . ARG A 1 71 ? 19.524 -3.553 -13.750 1.00 79.19 71 ARG A C 1
ATOM 534 O O . ARG A 1 71 ? 20.157 -2.901 -14.572 1.00 79.19 71 ARG A O 1
ATOM 541 N N . MET A 1 72 ? 19.846 -4.811 -13.453 1.00 75.81 72 MET A N 1
ATOM 542 C CA . MET A 1 72 ? 20.979 -5.514 -14.061 1.00 75.81 72 MET A CA 1
ATOM 543 C C . MET A 1 72 ? 20.795 -5.723 -15.571 1.00 75.81 72 MET A C 1
ATOM 545 O O . MET A 1 72 ? 21.751 -5.624 -16.339 1.00 75.81 72 MET A O 1
ATOM 549 N N . LYS A 1 73 ? 19.562 -5.985 -16.020 1.00 83.06 73 LYS A N 1
ATOM 550 C CA . LYS A 1 73 ? 19.230 -6.148 -17.440 1.00 83.06 73 LYS A CA 1
ATOM 551 C C . LYS A 1 73 ? 19.310 -4.809 -18.174 1.00 83.06 73 LYS A C 1
ATOM 553 O O . LYS A 1 73 ? 19.910 -4.740 -19.241 1.00 83.06 73 LYS A O 1
ATOM 558 N N . LEU A 1 74 ? 18.785 -3.747 -17.564 1.00 84.69 74 LEU A N 1
ATOM 559 C CA . LEU A 1 74 ? 18.895 -2.372 -18.060 1.00 84.69 74 LEU A CA 1
ATOM 560 C C . LEU A 1 74 ? 20.360 -1.919 -18.181 1.00 84.69 74 LEU A C 1
ATOM 562 O O . LEU A 1 74 ? 20.761 -1.399 -19.218 1.00 84.69 74 LEU A O 1
ATOM 566 N N . ALA A 1 75 ? 21.189 -2.201 -17.172 1.00 76.88 75 ALA A N 1
ATOM 567 C CA . ALA A 1 75 ? 22.620 -1.905 -17.204 1.00 76.88 75 ALA A CA 1
ATOM 568 C C . ALA A 1 75 ? 23.350 -2.664 -18.323 1.00 76.88 75 ALA A C 1
ATOM 570 O O . ALA A 1 75 ? 24.162 -2.078 -19.038 1.00 76.88 75 ALA A O 1
ATOM 571 N N . ARG A 1 76 ? 23.033 -3.951 -18.526 1.00 76.44 76 ARG A N 1
ATOM 572 C CA . ARG A 1 76 ? 23.574 -4.726 -19.654 1.00 76.44 76 ARG A CA 1
ATOM 573 C C . ARG A 1 76 ? 23.157 -4.136 -20.998 1.00 76.44 76 ARG A C 1
ATOM 575 O O . ARG A 1 76 ? 24.010 -4.015 -21.865 1.00 76.44 76 ARG A O 1
ATOM 582 N N . MET A 1 77 ? 21.902 -3.706 -21.156 1.00 80.88 77 MET A N 1
ATOM 583 C CA . MET A 1 77 ? 21.457 -3.017 -22.373 1.00 80.88 77 MET A CA 1
ATOM 584 C C . MET A 1 77 ? 22.263 -1.735 -22.623 1.00 80.88 77 MET A C 1
ATOM 586 O O . MET A 1 77 ? 22.731 -1.530 -23.736 1.00 80.88 77 MET A O 1
ATOM 590 N N . LEU A 1 78 ? 22.511 -0.907 -21.603 1.00 81.56 78 LEU A N 1
ATOM 591 C CA . LEU A 1 78 ? 23.364 0.280 -21.756 1.00 81.56 78 LEU A CA 1
ATOM 592 C C . LEU A 1 78 ? 24.783 -0.083 -22.203 1.00 81.56 78 LEU A C 1
ATOM 594 O O . LEU A 1 78 ? 25.293 0.502 -23.156 1.00 81.56 78 LEU A O 1
ATOM 598 N N . MET A 1 79 ? 25.408 -1.069 -21.553 1.00 70.00 79 MET A N 1
ATOM 599 C CA . MET A 1 79 ? 26.747 -1.531 -21.932 1.00 70.00 79 MET A CA 1
ATOM 600 C C . MET A 1 79 ? 26.771 -2.042 -23.376 1.00 70.00 79 MET A C 1
ATOM 602 O O . MET A 1 79 ? 27.650 -1.665 -24.145 1.00 70.00 79 MET A O 1
ATOM 606 N N . THR A 1 80 ? 25.786 -2.850 -23.772 1.00 75.44 80 THR A N 1
ATOM 607 C CA . THR A 1 80 ? 25.651 -3.360 -25.140 1.00 75.44 80 THR A CA 1
ATOM 608 C C . THR A 1 80 ? 25.439 -2.227 -26.145 1.00 75.44 80 THR A C 1
ATOM 610 O O . THR A 1 80 ? 26.104 -2.210 -27.177 1.00 75.44 80 THR A O 1
ATOM 613 N N . ALA A 1 81 ? 24.594 -1.241 -25.837 1.00 79.19 81 ALA A N 1
ATOM 614 C CA . ALA A 1 81 ? 24.378 -0.074 -26.689 1.00 79.19 81 ALA A CA 1
ATOM 615 C C . ALA A 1 81 ? 25.673 0.717 -26.904 1.00 79.19 81 ALA A C 1
ATOM 617 O O . ALA A 1 81 ? 26.014 1.009 -28.045 1.00 79.19 81 ALA A O 1
ATOM 618 N N . VAL A 1 82 ? 26.432 0.982 -25.836 1.00 72.88 82 VAL A N 1
ATOM 619 C CA . VAL A 1 82 ? 27.722 1.693 -25.899 1.00 72.88 82 VAL A CA 1
ATOM 620 C C . VAL A 1 82 ? 28.779 0.903 -26.681 1.00 72.88 82 VAL A C 1
ATOM 622 O O . VAL A 1 82 ? 29.555 1.479 -27.441 1.00 72.88 82 VAL A O 1
ATOM 625 N N . VAL A 1 83 ? 28.825 -0.423 -26.522 1.00 72.88 83 VAL A N 1
ATOM 626 C CA . VAL A 1 83 ? 29.790 -1.281 -27.230 1.00 72.88 83 VAL A CA 1
ATOM 627 C C . VAL A 1 83 ? 29.486 -1.346 -28.726 1.00 72.88 83 VAL A C 1
ATOM 629 O O . VAL A 1 83 ? 30.405 -1.267 -29.543 1.00 72.88 83 VAL A O 1
ATOM 632 N N . ILE A 1 84 ? 28.208 -1.458 -29.097 1.00 73.62 84 ILE A N 1
ATOM 633 C CA . ILE A 1 84 ? 27.788 -1.536 -30.500 1.00 73.62 84 ILE A CA 1
ATOM 634 C C . ILE A 1 84 ? 27.910 -0.152 -31.173 1.00 73.62 84 ILE A C 1
ATOM 636 O O . ILE A 1 84 ? 28.096 -0.074 -32.386 1.00 73.62 84 ILE A O 1
ATOM 640 N N . SER A 1 85 ? 27.885 0.958 -30.419 1.00 70.88 85 SER A N 1
ATOM 641 C CA . SER A 1 85 ? 27.771 2.323 -30.960 1.00 70.88 85 SER A CA 1
ATOM 642 C C . SER A 1 85 ? 29.008 2.959 -31.581 1.00 70.88 85 SER A C 1
ATOM 644 O O . SER A 1 85 ? 29.008 4.159 -31.842 1.00 70.88 85 SER A O 1
ATOM 646 N N . LYS A 1 86 ? 30.053 2.189 -31.887 1.00 66.56 86 LYS A N 1
ATOM 647 C CA . LYS A 1 86 ? 31.306 2.704 -32.473 1.00 66.56 86 LYS A CA 1
ATOM 648 C C . LYS A 1 86 ? 31.201 3.227 -33.925 1.00 66.56 86 LYS A C 1
ATOM 650 O O . LYS A 1 86 ? 32.229 3.474 -34.547 1.00 66.56 86 LYS A O 1
ATOM 655 N N . GLY A 1 87 ? 30.000 3.441 -34.472 1.00 64.38 87 GLY A N 1
ATOM 656 C CA . GLY A 1 87 ? 29.784 4.002 -35.814 1.00 64.38 87 GLY A CA 1
ATOM 657 C C . GLY A 1 87 ? 28.843 5.213 -35.824 1.00 64.38 87 GLY A C 1
ATOM 658 O O . GLY A 1 87 ? 27.901 5.275 -35.042 1.00 64.38 87 GLY A O 1
ATOM 659 N N . VAL A 1 88 ? 29.046 6.147 -36.765 1.00 56.31 88 VAL A N 1
ATOM 660 C CA . VAL A 1 88 ? 28.285 7.417 -36.903 1.00 56.31 88 VAL A CA 1
ATOM 661 C C . VAL A 1 88 ? 26.767 7.200 -37.020 1.00 56.31 88 VAL A C 1
ATOM 663 O O . VAL A 1 88 ? 25.967 7.984 -36.521 1.00 56.31 88 VAL A O 1
ATOM 666 N N . LYS A 1 89 ? 26.339 6.088 -37.629 1.00 59.50 89 LYS A N 1
ATOM 667 C CA . LYS A 1 89 ? 24.914 5.733 -37.772 1.00 59.50 89 LYS A CA 1
ATOM 668 C C . LYS A 1 89 ? 24.286 5.214 -36.470 1.00 59.50 89 LYS A C 1
ATOM 670 O O . LYS A 1 89 ? 23.066 5.182 -36.341 1.00 59.50 89 LYS A O 1
ATOM 675 N N . LEU A 1 90 ? 25.124 4.819 -35.516 1.00 59.66 90 LEU A N 1
ATOM 676 C CA . LEU A 1 90 ? 24.750 4.113 -34.296 1.00 59.66 90 LEU A CA 1
ATOM 677 C C . LEU A 1 90 ? 24.725 5.032 -33.065 1.00 59.66 90 LEU A C 1
ATOM 679 O O . LEU A 1 90 ? 24.225 4.649 -32.011 1.00 59.66 90 LEU A O 1
ATOM 683 N N . GLU A 1 91 ? 25.151 6.286 -33.225 1.00 72.06 91 GLU A N 1
ATOM 684 C CA . GLU A 1 91 ? 25.049 7.323 -32.198 1.00 72.06 91 GLU A CA 1
ATOM 685 C C . GLU A 1 91 ? 23.585 7.612 -31.819 1.00 72.06 91 GLU A C 1
ATOM 687 O O . GLU A 1 91 ? 23.245 7.703 -30.641 1.00 72.06 91 GLU A O 1
ATOM 692 N N . ASN A 1 92 ? 22.683 7.678 -32.804 1.00 78.44 92 ASN A N 1
ATOM 693 C CA . ASN A 1 92 ? 21.256 7.901 -32.548 1.00 78.44 92 ASN A CA 1
ATOM 694 C C . ASN A 1 92 ? 20.586 6.690 -31.882 1.00 78.44 92 ASN A C 1
ATOM 696 O O . ASN A 1 92 ? 19.677 6.855 -31.071 1.00 78.44 92 ASN A O 1
ATOM 700 N N . GLU A 1 93 ? 21.022 5.472 -32.203 1.00 77.19 93 GLU A N 1
ATOM 701 C CA . GLU A 1 93 ? 20.493 4.249 -31.590 1.00 77.19 93 GLU A CA 1
ATOM 702 C C . GLU A 1 93 ? 20.961 4.103 -30.142 1.00 77.19 93 GLU A C 1
ATOM 704 O O . GLU A 1 93 ? 20.143 3.823 -29.270 1.00 77.19 93 GLU A O 1
ATOM 709 N N . ALA A 1 94 ? 22.229 4.413 -29.865 1.00 80.50 94 ALA A N 1
ATOM 710 C CA . ALA A 1 94 ? 22.753 4.474 -28.507 1.00 80.50 94 ALA A CA 1
ATOM 711 C C . ALA A 1 94 ? 22.053 5.539 -27.663 1.00 80.50 94 ALA A C 1
ATOM 713 O O . ALA A 1 94 ? 21.635 5.244 -26.548 1.00 80.50 94 ALA A O 1
ATOM 714 N N . LYS A 1 95 ? 21.849 6.750 -28.203 1.00 79.12 95 LYS A N 1
ATOM 715 C CA . LYS A 1 95 ? 21.078 7.804 -27.524 1.00 79.12 95 LYS A CA 1
ATOM 716 C C . LYS A 1 95 ? 19.663 7.331 -27.189 1.00 79.12 95 LYS A C 1
ATOM 718 O O . LYS A 1 95 ? 19.239 7.461 -26.047 1.00 79.12 95 LYS A O 1
ATOM 723 N N . ASN A 1 96 ? 18.957 6.717 -28.140 1.00 79.69 96 ASN A N 1
ATOM 724 C CA . ASN A 1 96 ? 17.607 6.196 -27.901 1.00 79.69 96 ASN A CA 1
ATOM 725 C C . ASN A 1 96 ? 17.584 5.046 -26.881 1.00 79.69 96 ASN A C 1
ATOM 727 O O . ASN A 1 96 ? 16.684 5.008 -26.048 1.00 79.69 96 ASN A O 1
ATOM 731 N N . ALA A 1 97 ? 18.574 4.148 -26.900 1.00 83.50 97 ALA A N 1
ATOM 732 C CA . ALA A 1 97 ? 18.702 3.080 -25.910 1.00 83.50 97 ALA A CA 1
ATOM 733 C C . ALA A 1 97 ? 18.990 3.633 -24.504 1.00 83.50 97 ALA A C 1
ATOM 735 O O . ALA A 1 97 ? 18.376 3.190 -23.536 1.00 83.50 97 ALA A O 1
ATOM 736 N N . ILE A 1 98 ? 19.864 4.641 -24.393 1.00 84.50 98 ILE A N 1
ATOM 737 C CA . ILE A 1 98 ? 20.156 5.335 -23.131 1.00 84.50 98 ILE A CA 1
ATOM 738 C C . ILE A 1 98 ? 18.896 6.003 -22.582 1.00 84.50 98 ILE A C 1
ATOM 740 O O . ILE A 1 98 ? 18.563 5.804 -21.416 1.00 84.50 98 ILE A O 1
ATOM 744 N N . LEU A 1 99 ? 18.165 6.741 -23.421 1.00 78.00 99 LEU A N 1
ATOM 745 C CA . LEU A 1 99 ? 16.907 7.378 -23.028 1.00 78.00 99 LEU A CA 1
ATOM 746 C C . LEU A 1 99 ? 15.855 6.345 -22.610 1.00 78.00 99 LEU A C 1
ATOM 748 O O . LEU A 1 99 ? 15.196 6.522 -21.588 1.00 78.00 99 LEU A O 1
ATOM 752 N N . ALA A 1 100 ? 15.719 5.245 -23.356 1.00 79.69 100 ALA A N 1
ATOM 753 C CA . ALA A 1 100 ? 14.757 4.196 -23.039 1.00 79.69 100 ALA A CA 1
ATOM 754 C C . ALA A 1 100 ? 15.052 3.532 -21.687 1.00 79.69 100 ALA A C 1
ATOM 756 O O . ALA A 1 100 ? 14.138 3.319 -20.892 1.00 79.69 100 ALA A O 1
ATOM 757 N N . VAL A 1 101 ? 16.326 3.256 -21.398 1.00 84.69 101 VAL A N 1
ATOM 758 C CA . VAL A 1 101 ? 16.738 2.723 -20.097 1.00 84.69 101 VAL A CA 1
ATOM 759 C C . VAL A 1 101 ? 16.544 3.751 -18.981 1.00 84.69 101 VAL A C 1
ATOM 761 O O . VAL A 1 101 ? 16.075 3.377 -17.909 1.00 84.69 101 VAL A O 1
ATOM 764 N N . ALA A 1 102 ? 16.845 5.031 -19.217 1.00 76.31 102 ALA A N 1
ATOM 765 C CA . ALA A 1 102 ? 16.642 6.085 -18.225 1.00 76.31 102 ALA A CA 1
ATOM 766 C C . ALA A 1 102 ? 15.168 6.191 -17.796 1.00 76.31 102 ALA A C 1
ATOM 768 O O . ALA A 1 102 ? 14.892 6.211 -16.599 1.00 76.31 102 ALA A O 1
ATOM 769 N N . PHE A 1 103 ? 14.227 6.153 -18.749 1.00 76.19 103 PHE A N 1
ATOM 770 C CA . PHE A 1 103 ? 12.793 6.122 -18.440 1.00 76.19 103 PHE A CA 1
ATOM 771 C C . PHE A 1 103 ? 12.393 4.892 -17.615 1.00 76.19 103 PHE A C 1
ATOM 773 O O . PHE A 1 103 ? 11.645 5.024 -16.652 1.00 76.19 103 PHE A O 1
ATOM 780 N N . LEU A 1 104 ? 12.904 3.703 -17.955 1.00 82.25 104 LEU A N 1
ATOM 781 C CA . LEU A 1 104 ? 12.610 2.478 -17.200 1.00 82.25 104 LEU A CA 1
ATOM 782 C C . LEU A 1 104 ? 13.206 2.499 -15.782 1.00 82.25 104 LEU A C 1
ATOM 784 O O . LEU A 1 104 ? 12.634 1.916 -14.867 1.00 82.25 104 LEU A O 1
ATOM 788 N N . MET A 1 105 ? 14.350 3.161 -15.581 1.00 82.94 105 MET A N 1
ATOM 789 C CA . MET A 1 105 ? 14.940 3.340 -14.251 1.00 82.94 105 MET A CA 1
ATOM 790 C C . MET A 1 105 ? 14.193 4.376 -13.406 1.00 82.94 105 MET A C 1
ATOM 792 O O . MET A 1 105 ? 14.106 4.193 -12.194 1.00 82.94 105 MET A O 1
ATOM 796 N N . GLU A 1 106 ? 13.681 5.448 -14.018 1.00 76.81 106 GLU A N 1
ATOM 797 C CA . GLU A 1 106 ? 12.836 6.435 -13.333 1.00 76.81 106 GLU A CA 1
ATOM 798 C C . GLU A 1 106 ? 11.552 5.773 -12.816 1.00 76.81 106 GLU A C 1
ATOM 800 O O . GLU A 1 106 ? 11.213 5.943 -11.648 1.00 76.81 106 GLU A O 1
ATOM 805 N N . ASP A 1 107 ? 10.903 4.956 -13.648 1.00 81.50 107 ASP A N 1
ATOM 806 C CA . ASP A 1 107 ? 9.697 4.194 -13.299 1.00 81.50 107 ASP A CA 1
ATOM 807 C C . ASP A 1 107 ? 9.950 3.215 -12.134 1.00 81.50 107 ASP A C 1
ATOM 809 O O . ASP A 1 107 ? 9.313 3.322 -11.090 1.00 81.50 107 ASP A O 1
ATOM 813 N N . ASP A 1 108 ? 10.989 2.367 -12.225 1.00 83.50 108 ASP A N 1
ATOM 814 C CA . ASP A 1 108 ? 11.386 1.446 -11.138 1.00 83.50 108 ASP A CA 1
ATOM 815 C C . ASP A 1 108 ? 11.720 2.177 -9.825 1.00 83.50 108 ASP A C 1
ATOM 817 O O . ASP A 1 108 ? 11.506 1.646 -8.732 1.00 83.50 108 ASP A O 1
ATOM 821 N N . ALA A 1 109 ? 12.291 3.382 -9.905 1.00 80.81 109 ALA A N 1
ATOM 822 C CA . ALA A 1 109 ? 12.583 4.188 -8.726 1.00 80.81 109 ALA A CA 1
ATOM 823 C C . ALA A 1 109 ? 11.309 4.767 -8.093 1.00 80.81 109 ALA A C 1
ATOM 825 O O . ALA A 1 109 ? 11.214 4.792 -6.864 1.00 80.81 109 ALA A O 1
ATOM 826 N N . ILE A 1 110 ? 10.346 5.204 -8.910 1.00 81.62 110 ILE A N 1
ATOM 827 C CA . ILE A 1 110 ? 9.048 5.710 -8.449 1.00 81.62 110 ILE A CA 1
ATOM 828 C C . ILE A 1 110 ? 8.245 4.587 -7.794 1.00 81.62 110 ILE A C 1
ATOM 830 O O . ILE A 1 110 ? 7.764 4.784 -6.679 1.00 81.62 110 ILE A O 1
ATOM 834 N N . ASP A 1 111 ? 8.173 3.410 -8.417 1.00 81.62 111 ASP A N 1
ATOM 835 C CA . ASP A 1 111 ? 7.458 2.253 -7.868 1.00 81.62 111 ASP A CA 1
ATOM 836 C C . ASP A 1 111 ? 8.027 1.849 -6.505 1.00 81.62 111 ASP A C 1
ATOM 838 O O . ASP A 1 111 ? 7.301 1.762 -5.517 1.00 81.62 111 ASP A O 1
ATOM 842 N N . LYS A 1 112 ? 9.356 1.726 -6.392 1.00 86.12 112 LYS A N 1
ATOM 843 C CA . LYS A 1 112 ? 10.014 1.403 -5.113 1.00 86.12 112 LYS A CA 1
ATOM 844 C C . LYS A 1 112 ? 9.821 2.470 -4.047 1.00 86.12 112 LYS A C 1
ATOM 846 O O . LYS A 1 112 ? 9.718 2.139 -2.865 1.00 86.12 112 LYS A O 1
ATOM 851 N N . LEU A 1 113 ? 9.821 3.747 -4.432 1.00 84.31 113 LEU A N 1
ATOM 852 C CA . LEU A 1 113 ? 9.546 4.837 -3.502 1.00 84.31 113 LEU A CA 1
ATOM 853 C C . LEU A 1 113 ? 8.094 4.778 -3.019 1.00 84.31 113 LEU A C 1
ATOM 855 O O . LEU A 1 113 ? 7.857 4.951 -1.826 1.00 84.31 113 LEU A O 1
ATOM 859 N N . SER A 1 114 ? 7.153 4.507 -3.924 1.00 86.12 114 SER A N 1
ATOM 860 C CA . SER A 1 114 ? 5.734 4.343 -3.616 1.00 86.12 114 SER A CA 1
ATOM 861 C C . SER A 1 114 ? 5.505 3.167 -2.668 1.00 86.12 114 SER A C 1
ATOM 863 O O . SER A 1 114 ? 4.893 3.349 -1.618 1.00 86.12 114 SER A O 1
ATOM 865 N N . ASP A 1 115 ? 6.075 1.997 -2.966 1.00 89.25 115 ASP A N 1
ATOM 866 C CA . ASP A 1 115 ? 5.986 0.803 -2.119 1.00 89.25 115 ASP A CA 1
ATOM 867 C C . ASP A 1 115 ? 6.607 1.036 -0.736 1.00 89.25 115 ASP A C 1
ATOM 869 O O . ASP A 1 115 ? 6.026 0.677 0.290 1.00 89.25 115 ASP A O 1
ATOM 873 N N . SER A 1 116 ? 7.771 1.691 -0.688 1.00 91.31 116 SER A N 1
ATOM 874 C CA . SER A 1 116 ? 8.435 2.058 0.566 1.00 91.31 116 SER A CA 1
ATOM 875 C C . SER A 1 116 ? 7.585 3.026 1.390 1.00 91.31 116 SER A C 1
ATOM 877 O O . SER A 1 116 ? 7.372 2.811 2.584 1.00 91.31 116 SER A O 1
ATOM 879 N N . LEU A 1 117 ? 7.040 4.067 0.755 1.00 87.00 117 LEU A N 1
ATOM 880 C CA . LEU A 1 117 ? 6.169 5.033 1.414 1.00 87.00 117 LEU A CA 1
ATOM 881 C C . LEU A 1 117 ? 4.889 4.364 1.924 1.00 87.00 117 LEU A C 1
ATOM 883 O O . LEU A 1 117 ? 4.503 4.599 3.066 1.00 87.00 117 LEU A O 1
ATOM 887 N N . ALA A 1 118 ? 4.267 3.498 1.123 1.00 89.06 118 ALA A N 1
ATOM 888 C CA . ALA A 1 118 ? 3.100 2.723 1.522 1.00 89.06 118 ALA A CA 1
ATOM 889 C C . ALA A 1 118 ? 3.415 1.821 2.725 1.00 89.06 118 ALA A C 1
ATOM 891 O O . ALA A 1 118 ? 2.650 1.801 3.687 1.00 89.06 118 ALA A O 1
ATOM 892 N N . GLY A 1 119 ? 4.571 1.151 2.730 1.00 89.88 119 GLY A N 1
ATOM 893 C CA . GLY A 1 119 ? 5.043 0.353 3.864 1.00 89.88 119 GLY A CA 1
ATOM 894 C C . GLY A 1 119 ? 5.293 1.183 5.130 1.00 89.88 119 GLY A C 1
ATOM 895 O O . GLY A 1 119 ? 4.923 0.774 6.234 1.00 89.88 119 GLY A O 1
ATOM 896 N N . ILE A 1 120 ? 5.861 2.384 4.994 1.00 90.94 120 ILE A N 1
ATOM 897 C CA . ILE A 1 120 ? 6.063 3.317 6.113 1.00 90.94 120 ILE A CA 1
ATOM 898 C C . ILE A 1 120 ? 4.719 3.814 6.655 1.00 90.94 120 ILE A C 1
ATOM 900 O O . ILE A 1 120 ? 4.520 3.843 7.867 1.00 90.94 120 ILE A O 1
ATOM 904 N N . VAL A 1 121 ? 3.778 4.179 5.784 1.00 88.69 121 VAL A N 1
ATOM 905 C CA . VAL A 1 121 ? 2.442 4.628 6.197 1.00 88.69 121 VAL A CA 1
ATOM 906 C C . VAL A 1 121 ? 1.691 3.491 6.885 1.00 88.69 121 VAL A C 1
ATOM 908 O O . VAL A 1 121 ? 1.173 3.691 7.980 1.00 88.69 121 VAL A O 1
ATOM 911 N N . ALA A 1 122 ? 1.682 2.292 6.300 1.00 87.94 122 ALA A N 1
ATOM 912 C CA . ALA A 1 122 ? 1.034 1.122 6.882 1.00 87.94 122 ALA A CA 1
ATOM 913 C C . ALA A 1 122 ? 1.626 0.768 8.253 1.00 87.94 122 ALA A C 1
ATOM 915 O O . ALA A 1 122 ? 0.873 0.568 9.204 1.00 87.94 122 ALA A O 1
ATOM 916 N N . SER A 1 123 ? 2.957 0.766 8.387 1.00 90.81 123 SER A N 1
ATOM 917 C CA . SER A 1 123 ? 3.608 0.496 9.675 1.00 90.81 123 SER A CA 1
ATOM 918 C C . SER A 1 123 ? 3.295 1.574 10.713 1.00 90.81 123 SER A C 1
ATOM 920 O O . SER A 1 123 ? 2.950 1.241 11.843 1.00 90.81 123 SER A O 1
ATOM 922 N N . LYS A 1 124 ? 3.300 2.859 10.335 1.00 85.69 124 LYS A N 1
ATOM 923 C CA . LYS A 1 124 ? 2.927 3.961 11.237 1.00 85.69 124 LYS A CA 1
ATOM 924 C C . LYS A 1 124 ? 1.465 3.917 11.663 1.00 85.69 124 LYS A C 1
ATOM 926 O O . LYS A 1 124 ? 1.162 4.257 12.804 1.00 85.69 124 LYS A O 1
ATOM 931 N N . VAL A 1 125 ? 0.560 3.525 10.771 1.00 86.88 125 VAL A N 1
ATOM 932 C CA . VAL A 1 125 ? -0.854 3.329 11.110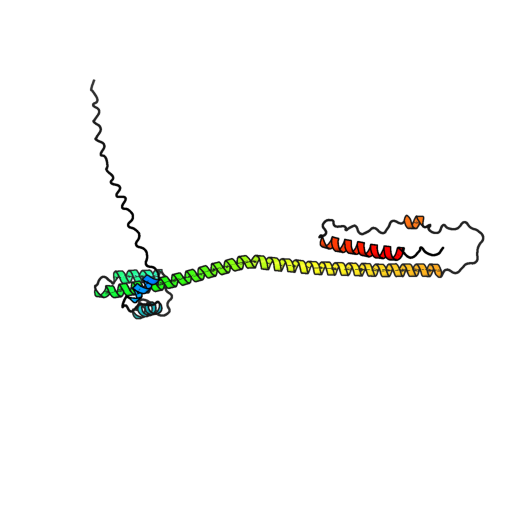 1.00 86.88 125 VAL A CA 1
ATOM 933 C C . VAL A 1 125 ? -0.998 2.154 12.072 1.00 86.88 125 VAL A C 1
ATOM 935 O O . VAL A 1 125 ? -1.658 2.305 13.097 1.00 86.88 125 VAL A O 1
ATOM 938 N N . LEU A 1 126 ? -0.332 1.029 11.809 1.00 85.44 126 LEU A N 1
ATOM 939 C CA . LEU A 1 126 ? -0.386 -0.148 12.675 1.00 85.44 126 LEU A CA 1
ATOM 940 C C . LEU A 1 126 ? 0.168 0.148 14.079 1.00 85.44 126 LEU A C 1
ATOM 942 O O . LEU A 1 126 ? -0.517 -0.100 15.067 1.00 85.44 126 LEU A O 1
ATOM 946 N N . GLU A 1 127 ? 1.318 0.829 14.171 1.00 86.06 127 GLU A N 1
ATOM 947 C CA . GLU A 1 127 ? 1.899 1.311 15.437 1.00 86.06 127 GLU A CA 1
ATOM 948 C C . GLU A 1 127 ? 0.927 2.185 16.253 1.00 86.06 127 GLU A C 1
ATOM 950 O O . GLU A 1 127 ? 1.014 2.244 17.480 1.00 86.06 127 GLU A O 1
ATOM 955 N N . ARG A 1 128 ? 0.011 2.904 15.591 1.00 78.88 128 ARG A N 1
ATOM 956 C CA . ARG A 1 128 ? -0.999 3.751 16.248 1.00 78.88 128 ARG A CA 1
ATOM 957 C C . ARG A 1 128 ? -2.267 2.987 16.613 1.00 78.88 128 ARG A C 1
ATOM 959 O O . ARG A 1 128 ? -2.916 3.357 17.590 1.00 78.88 128 ARG A O 1
ATOM 966 N N . VAL A 1 129 ? -2.624 1.965 15.842 1.00 82.06 129 VAL A N 1
ATOM 967 C CA . VAL A 1 129 ? -3.849 1.178 16.017 1.00 82.06 129 VAL A CA 1
ATOM 968 C C . VAL A 1 129 ? -3.673 0.099 17.088 1.00 82.06 129 VAL A C 1
ATOM 970 O O . VAL A 1 129 ? -4.575 -0.072 17.908 1.00 82.06 129 VAL A O 1
ATOM 973 N N . ASP A 1 130 ? -2.513 -0.553 17.174 1.00 82.75 130 ASP A N 1
ATOM 974 C CA . ASP A 1 130 ? -2.255 -1.622 18.154 1.00 82.75 130 ASP A CA 1
ATOM 975 C C . ASP A 1 130 ? -2.495 -1.191 19.623 1.00 82.75 130 ASP A C 1
ATOM 977 O O . ASP A 1 130 ? -3.191 -1.898 20.368 1.00 82.75 130 ASP A O 1
ATOM 981 N N . PRO A 1 131 ? -2.038 -0.003 20.079 1.00 78.38 131 PRO A N 1
ATOM 982 C CA . PRO A 1 131 ? -2.336 0.480 21.429 1.00 78.38 131 PRO A CA 1
ATOM 983 C C . PRO A 1 131 ? -3.828 0.761 21.665 1.00 78.38 131 PRO A C 1
ATOM 985 O O . PRO A 1 131 ? -4.308 0.686 22.794 1.00 78.38 131 PRO A O 1
ATOM 988 N N . VAL A 1 132 ? -4.578 1.110 20.618 1.00 79.81 132 VAL A N 1
ATOM 989 C CA . VAL A 1 132 ? -6.024 1.351 20.721 1.00 79.81 132 VAL A CA 1
ATOM 990 C C . VAL A 1 132 ? -6.769 0.026 20.838 1.00 79.81 132 VAL A C 1
ATOM 992 O O . VAL A 1 132 ? -7.609 -0.113 21.724 1.00 79.81 132 VAL A O 1
ATOM 995 N N . ILE A 1 133 ? -6.421 -0.965 20.011 1.00 80.88 133 ILE A N 1
ATOM 996 C CA . ILE A 1 133 ? -7.011 -2.309 20.071 1.00 80.88 133 ILE A CA 1
ATOM 997 C C . ILE A 1 133 ? -6.777 -2.936 21.449 1.00 80.88 133 ILE A C 1
ATOM 999 O O . ILE A 1 133 ? -7.720 -3.427 22.065 1.00 80.88 133 ILE A O 1
ATOM 1003 N N . SER A 1 134 ? -5.554 -2.860 21.976 1.00 79.12 134 SER A N 1
ATOM 1004 C CA . SER A 1 134 ? -5.240 -3.376 23.319 1.00 79.12 134 SER A CA 1
ATOM 1005 C C . SER A 1 134 ? -6.026 -2.676 24.437 1.00 79.12 134 SER A C 1
ATOM 1007 O O . SER A 1 134 ? -6.505 -3.342 25.354 1.00 79.12 134 SER A O 1
ATOM 1009 N N . ARG A 1 135 ? -6.242 -1.355 24.354 1.00 78.44 135 ARG A N 1
ATOM 1010 C CA . ARG A 1 135 ? -7.120 -0.626 25.292 1.00 78.44 135 ARG A CA 1
ATOM 1011 C C . ARG A 1 135 ? -8.580 -1.052 25.187 1.00 78.44 135 ARG A C 1
ATOM 1013 O O . ARG A 1 135 ? -9.245 -1.149 26.216 1.00 78.44 135 ARG A O 1
ATOM 1020 N N . ILE A 1 136 ? -9.078 -1.291 23.974 1.00 80.56 136 ILE A N 1
ATOM 1021 C CA . ILE A 1 136 ? -10.444 -1.785 23.755 1.00 80.56 136 ILE A CA 1
ATOM 1022 C C . ILE A 1 136 ? -10.594 -3.180 24.365 1.00 80.56 136 ILE A C 1
ATOM 1024 O O . ILE A 1 136 ? -11.531 -3.392 25.127 1.00 80.56 136 ILE A O 1
ATOM 1028 N N . ALA A 1 137 ? -9.652 -4.092 24.106 1.00 79.44 137 ALA A N 1
ATOM 1029 C CA . ALA A 1 137 ? -9.649 -5.428 24.701 1.00 79.44 137 ALA A CA 1
ATOM 1030 C C . ALA A 1 137 ? -9.628 -5.362 26.239 1.00 79.44 137 ALA A C 1
ATOM 1032 O O . ALA A 1 137 ? -10.475 -5.959 26.890 1.00 79.44 137 ALA A O 1
ATOM 1033 N N . SER A 1 138 ? -8.758 -4.528 26.820 1.00 76.00 138 SER A N 1
ATOM 1034 C CA . SER A 1 138 ? -8.707 -4.334 28.275 1.00 76.00 138 SER A CA 1
ATOM 1035 C C . SER A 1 138 ? -9.991 -3.723 28.847 1.00 76.00 138 SER A C 1
ATOM 1037 O O . SER A 1 138 ? -10.398 -4.078 29.951 1.00 76.00 138 SER A O 1
ATOM 1039 N N . SER A 1 139 ? -10.637 -2.812 28.116 1.00 70.94 139 SER A N 1
ATOM 1040 C CA . SER A 1 139 ? -11.922 -2.238 28.533 1.00 70.94 139 SER A CA 1
ATOM 1041 C C . SER A 1 139 ? -13.030 -3.288 28.487 1.00 70.94 139 SER A C 1
ATOM 1043 O O . SER A 1 139 ? -13.883 -3.310 29.368 1.00 70.94 139 SER A O 1
ATOM 1045 N N . LEU A 1 140 ? -13.004 -4.176 27.491 1.00 75.44 140 LEU A N 1
ATOM 1046 C CA . LEU A 1 140 ? -13.947 -5.281 27.374 1.00 75.44 140 LEU A CA 1
ATOM 1047 C C . LEU A 1 140 ? -13.777 -6.286 28.521 1.00 75.44 140 LEU A C 1
ATOM 1049 O O . LEU A 1 140 ? -14.771 -6.663 29.139 1.00 75.44 140 LEU A O 1
ATOM 1053 N N . ASP A 1 141 ? -12.537 -6.643 28.864 1.00 77.06 141 ASP A N 1
ATOM 1054 C CA . ASP A 1 141 ? -12.238 -7.505 30.015 1.00 77.06 141 ASP A CA 1
ATOM 1055 C C . ASP A 1 141 ? -12.728 -6.875 31.326 1.00 77.06 141 ASP A C 1
ATOM 1057 O O . ASP A 1 141 ? -13.324 -7.552 32.164 1.00 77.06 141 ASP A O 1
ATOM 1061 N N . PHE A 1 142 ? -12.535 -5.560 31.489 1.00 75.62 142 PHE A N 1
ATOM 1062 C CA . PHE A 1 142 ? -13.023 -4.823 32.655 1.00 75.62 142 PHE A CA 1
ATOM 1063 C C . PHE A 1 142 ? -14.554 -4.840 32.754 1.00 75.62 142 PHE A C 1
ATOM 1065 O O . PHE A 1 142 ? -15.092 -5.092 33.832 1.00 75.62 142 PHE A O 1
ATOM 1072 N N . VAL A 1 143 ? -15.261 -4.610 31.642 1.00 73.62 143 VAL A N 1
ATOM 1073 C CA . VAL A 1 143 ? -16.731 -4.680 31.598 1.00 73.62 143 VAL A CA 1
ATOM 1074 C C . VAL A 1 143 ? -17.210 -6.092 31.940 1.00 73.62 143 VAL A C 1
ATOM 1076 O O . VAL A 1 143 ? -18.065 -6.245 32.807 1.00 73.62 143 VAL A O 1
ATOM 1079 N N . SER A 1 144 ? -16.596 -7.126 31.358 1.00 75.25 144 SER A N 1
ATOM 1080 C CA . SER A 1 144 ? -16.941 -8.523 31.650 1.00 75.25 144 SER A CA 1
ATOM 1081 C C . SER A 1 144 ? -16.704 -8.895 33.119 1.00 75.25 144 SER A C 1
ATOM 1083 O O . SER A 1 144 ? -17.502 -9.624 33.717 1.00 75.25 144 SER A O 1
ATOM 1085 N N . ALA A 1 145 ? -15.615 -8.410 33.720 1.00 73.69 145 ALA A N 1
ATOM 1086 C CA . ALA A 1 145 ? -15.335 -8.623 35.136 1.00 73.69 145 ALA A CA 1
ATOM 1087 C C . ALA A 1 145 ? -16.370 -7.913 36.021 1.00 73.69 145 ALA A C 1
ATOM 1089 O O . ALA A 1 145 ? -16.855 -8.494 36.992 1.00 73.69 145 ALA A O 1
ATOM 1090 N N . ASN A 1 146 ? -16.755 -6.686 35.664 1.00 73.25 146 ASN A N 1
ATOM 1091 C CA . ASN A 1 146 ? -17.746 -5.919 36.411 1.00 73.25 146 ASN A CA 1
ATOM 1092 C C . ASN A 1 146 ? -19.142 -6.558 36.353 1.00 73.25 146 ASN A C 1
ATOM 1094 O O . ASN A 1 146 ? -19.805 -6.647 37.384 1.00 73.25 146 ASN A O 1
ATOM 1098 N N . ASP A 1 147 ? -19.558 -7.070 35.193 1.00 77.25 147 ASP A N 1
ATOM 1099 C CA . ASP A 1 147 ? -20.826 -7.796 35.049 1.00 77.25 147 ASP A CA 1
ATOM 1100 C C . ASP A 1 147 ? -20.858 -9.051 35.934 1.00 77.25 147 ASP A C 1
ATOM 1102 O O . ASP A 1 147 ? -21.871 -9.350 36.572 1.00 77.25 147 ASP A O 1
ATOM 1106 N N . THR A 1 148 ? -19.723 -9.750 36.042 1.00 78.25 148 THR A N 1
ATOM 1107 C CA . THR A 1 148 ? -19.581 -10.927 36.912 1.00 78.25 148 THR A CA 1
ATOM 1108 C C . THR A 1 148 ? -19.708 -10.540 38.387 1.00 78.25 148 THR A C 1
ATOM 1110 O O . THR A 1 148 ? -20.520 -11.117 39.107 1.00 78.25 148 THR A O 1
ATOM 1113 N N . VAL A 1 149 ? -18.986 -9.504 38.830 1.00 77.56 149 VAL A N 1
ATOM 1114 C CA . VAL A 1 149 ? -19.060 -9.000 40.215 1.00 77.56 149 VAL A CA 1
ATOM 1115 C C . VAL A 1 149 ? -20.464 -8.492 40.550 1.00 77.56 149 VAL A C 1
ATOM 1117 O O . VAL A 1 149 ? -20.977 -8.731 41.647 1.00 77.56 149 VAL A O 1
ATOM 1120 N N . GLN A 1 150 ? -21.125 -7.813 39.612 1.00 74.56 150 GLN A N 1
ATOM 1121 C CA . GLN A 1 150 ? -22.494 -7.340 39.789 1.00 74.56 150 GLN A CA 1
ATOM 1122 C C . GLN A 1 150 ? -23.478 -8.512 39.918 1.00 74.56 150 GLN A C 1
ATOM 1124 O O . GLN A 1 150 ? -24.367 -8.476 40.778 1.00 74.56 150 GLN A O 1
ATOM 1129 N N . ALA A 1 151 ? -23.308 -9.567 39.117 1.00 75.81 151 ALA A N 1
ATOM 1130 C CA . ALA A 1 151 ? -24.102 -10.786 39.220 1.00 75.81 151 ALA A CA 1
ATOM 1131 C C . ALA A 1 151 ? -23.892 -11.493 40.572 1.00 75.81 151 ALA A C 1
ATOM 1133 O O . ALA A 1 151 ? -24.872 -11.832 41.241 1.00 75.81 151 ALA A O 1
ATOM 1134 N N . GLU A 1 152 ? -22.643 -11.640 41.023 1.00 78.31 152 GLU A N 1
ATOM 1135 C CA . GLU A 1 152 ? -22.303 -12.225 42.328 1.00 78.31 152 GLU A CA 1
ATOM 1136 C C . GLU A 1 152 ? -22.897 -11.421 43.491 1.00 78.31 152 GLU A C 1
ATOM 1138 O O . GLU A 1 152 ? -23.538 -11.982 44.381 1.00 78.31 152 GLU A O 1
ATOM 1143 N N . THR A 1 153 ? -22.771 -10.092 43.450 1.00 71.69 153 THR A N 1
ATOM 1144 C CA . THR A 1 153 ? -23.318 -9.194 44.479 1.00 71.69 153 THR A CA 1
ATOM 1145 C C . THR A 1 153 ? -24.842 -9.286 44.539 1.00 71.69 153 THR A C 1
ATOM 1147 O O . THR A 1 153 ? -25.428 -9.340 45.621 1.00 71.69 153 THR A O 1
ATOM 1150 N N . THR A 1 154 ? -25.502 -9.354 43.381 1.00 73.00 154 THR A N 1
ATOM 1151 C CA . THR A 1 154 ? -26.962 -9.504 43.298 1.00 73.00 154 THR A CA 1
ATOM 1152 C C . THR A 1 154 ? -27.411 -10.843 43.884 1.00 73.00 154 THR A C 1
ATOM 1154 O O . THR A 1 154 ? -28.408 -10.904 44.608 1.00 73.00 154 THR A O 1
ATOM 1157 N N . LEU A 1 155 ? -26.662 -11.917 43.624 1.00 82.69 155 LEU A N 1
ATOM 1158 C CA . LEU A 1 155 ? -26.938 -13.240 44.177 1.00 82.69 155 LEU A CA 1
ATOM 1159 C C . LEU A 1 155 ? -26.748 -13.262 45.701 1.00 82.69 155 LEU A C 1
ATOM 1161 O O . LEU A 1 155 ? -27.612 -13.774 46.417 1.00 82.69 155 LEU A O 1
ATOM 1165 N N . ALA A 1 156 ? -25.681 -12.638 46.208 1.00 80.12 156 ALA A N 1
ATOM 1166 C CA . ALA A 1 156 ? -25.440 -12.488 47.640 1.00 80.12 156 ALA A CA 1
ATOM 1167 C C . ALA A 1 156 ? -26.560 -11.686 48.328 1.00 80.12 156 ALA A C 1
ATOM 1169 O O . ALA A 1 156 ? 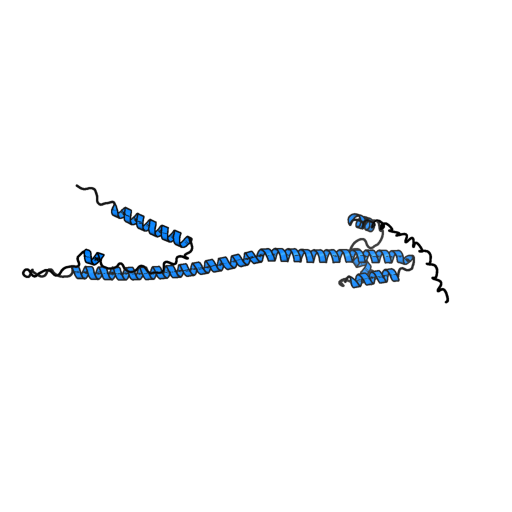-27.100 -12.132 49.341 1.00 80.12 156 ALA A O 1
ATOM 1170 N N . LEU A 1 157 ? -26.983 -10.559 47.743 1.00 75.69 157 LEU A N 1
ATOM 1171 C CA . LEU A 1 157 ? -28.100 -9.753 48.252 1.00 75.69 157 LEU A CA 1
ATOM 1172 C C . LEU A 1 157 ? -29.413 -10.539 48.286 1.00 75.69 157 LEU A C 1
ATOM 1174 O O . LEU A 1 157 ? -30.157 -10.456 49.263 1.00 75.69 157 LEU A O 1
ATOM 1178 N N . ARG A 1 158 ? -29.692 -11.345 47.256 1.00 78.88 158 ARG A N 1
ATOM 1179 C CA . ARG A 1 158 ? -30.879 -12.209 47.224 1.00 78.88 158 ARG A CA 1
ATOM 1180 C C . ARG A 1 158 ? -30.843 -13.263 48.330 1.00 78.88 158 ARG A C 1
ATOM 1182 O O . ARG A 1 158 ? -31.868 -13.514 48.961 1.00 78.88 158 ARG A O 1
ATOM 1189 N N . ASN A 1 159 ? -29.675 -13.846 48.590 1.00 83.75 159 ASN A N 1
ATOM 1190 C CA . ASN A 1 159 ? -29.496 -14.810 49.672 1.00 83.75 159 ASN A CA 1
ATOM 1191 C C . ASN A 1 159 ? -29.717 -14.157 51.048 1.00 83.75 159 ASN A C 1
ATOM 1193 O O . ASN A 1 159 ? -30.487 -14.667 51.859 1.00 83.75 159 ASN A O 1
ATOM 1197 N N . VAL A 1 160 ? -29.128 -12.978 51.275 1.00 81.31 160 VAL A N 1
ATOM 1198 C CA . VAL A 1 160 ? -29.328 -12.191 52.505 1.00 81.31 160 VAL A CA 1
ATOM 1199 C C . VAL A 1 160 ? -30.801 -11.812 52.688 1.00 81.31 160 VAL A C 1
ATOM 1201 O O . VAL A 1 160 ? -31.350 -11.974 53.777 1.00 81.31 160 VAL A O 1
ATOM 1204 N N . SER A 1 161 ? -31.482 -11.383 51.622 1.00 80.38 161 SER A N 1
ATOM 1205 C CA . SER A 1 161 ? -32.919 -11.089 51.650 1.00 80.38 161 SER A CA 1
ATOM 1206 C C . SER A 1 161 ? -33.750 -12.320 52.035 1.00 80.38 161 SER A C 1
ATOM 1208 O O . SER A 1 161 ? -34.622 -12.227 52.899 1.00 80.38 161 SER A O 1
ATOM 1210 N N . SER A 1 162 ? -33.436 -13.494 51.477 1.00 82.81 162 SER A N 1
ATOM 1211 C CA . SER A 1 162 ? -34.101 -14.752 51.839 1.00 82.81 162 SER A CA 1
ATOM 1212 C C . SER A 1 162 ? -33.894 -15.121 53.312 1.00 82.81 162 SER A C 1
ATOM 1214 O O . SER A 1 162 ? -34.824 -15.601 53.963 1.00 82.81 162 SER A O 1
ATOM 1216 N N . GLN A 1 163 ? -32.694 -14.897 53.855 1.00 85.94 163 GLN A N 1
ATOM 1217 C CA . GLN A 1 163 ? -32.409 -15.135 55.271 1.00 85.94 163 GLN A CA 1
ATOM 1218 C C . GLN A 1 163 ? -33.204 -14.185 56.173 1.00 85.94 163 GLN A C 1
ATOM 1220 O O . GLN A 1 163 ? -33.807 -14.637 57.144 1.00 85.94 163 GLN A O 1
ATOM 1225 N N . LEU A 1 164 ? -33.282 -12.899 55.823 1.00 84.06 164 LEU A N 1
ATOM 1226 C CA . LEU A 1 164 ? -34.086 -11.903 56.541 1.00 84.06 164 LEU A CA 1
ATOM 1227 C C . LEU A 1 164 ? -35.572 -12.276 56.592 1.00 84.06 164 LEU A C 1
ATOM 1229 O O . LEU A 1 164 ? -36.185 -12.188 57.655 1.00 84.06 164 LEU A O 1
ATOM 1233 N N . VAL A 1 165 ? -36.142 -12.752 55.481 1.00 86.19 165 VAL A N 1
ATOM 1234 C CA . VAL A 1 165 ? -37.537 -13.229 55.436 1.00 86.19 165 VAL A CA 1
ATOM 1235 C C . VAL A 1 165 ? -37.745 -14.432 56.365 1.00 86.19 165 VAL A C 1
ATOM 1237 O O . VAL A 1 165 ? -38.739 -14.487 57.092 1.00 86.19 165 VAL A O 1
ATOM 1240 N N . SER A 1 166 ? -36.797 -15.373 56.391 1.00 85.94 166 SER A N 1
ATOM 1241 C CA . SER A 1 166 ? -36.845 -16.543 57.279 1.00 85.94 166 SER A CA 1
ATOM 1242 C C . SER A 1 166 ? -36.770 -16.156 58.763 1.00 85.94 166 SER A C 1
ATOM 1244 O O . SER A 1 166 ? -37.576 -16.616 59.579 1.00 85.94 166 SER A O 1
ATOM 1246 N N . VAL A 1 167 ? -35.857 -15.244 59.116 1.00 86.06 167 VAL A N 1
ATOM 1247 C CA . VAL A 1 167 ? -35.718 -14.715 60.483 1.00 86.06 167 VAL A CA 1
ATOM 1248 C C . VAL A 1 167 ? -36.977 -13.959 60.907 1.00 86.06 167 VAL A C 1
ATOM 1250 O O . VAL A 1 167 ? -37.487 -14.189 62.001 1.00 86.06 167 VAL A O 1
ATOM 1253 N N . SER A 1 168 ? -37.523 -13.108 60.035 1.00 84.56 168 SER A N 1
ATOM 1254 C CA . SER A 1 168 ? -38.763 -12.370 60.301 1.00 84.56 168 SER A CA 1
ATOM 1255 C C . SER A 1 168 ? -39.952 -13.309 60.525 1.00 84.56 168 SER A C 1
ATOM 1257 O O . SER A 1 168 ? -40.713 -13.124 61.473 1.00 84.56 168 SER A O 1
ATOM 1259 N N . SER A 1 169 ? -40.070 -14.365 59.717 1.00 85.81 169 SER A N 1
ATOM 1260 C CA . SER A 1 169 ? -41.118 -15.380 59.881 1.00 85.81 169 SER A CA 1
ATOM 1261 C C . SER A 1 169 ? -40.981 -16.123 61.213 1.00 85.81 169 SER A C 1
ATOM 1263 O O . SER A 1 169 ? -41.969 -16.322 61.915 1.00 85.81 169 SER A O 1
ATOM 1265 N N . SER A 1 170 ? -39.750 -16.474 61.597 1.00 83.38 170 SER A N 1
ATOM 1266 C CA . SER A 1 170 ? -39.458 -17.139 62.874 1.00 83.38 170 SER A CA 1
ATOM 1267 C C . SER A 1 170 ? -39.787 -16.248 64.077 1.00 83.38 170 SER A C 1
ATOM 1269 O O . SER A 1 170 ? -40.340 -16.722 65.068 1.00 83.38 170 SER A O 1
ATOM 1271 N N . LEU A 1 171 ? -39.494 -14.945 63.984 1.00 82.38 171 LEU A N 1
ATOM 1272 C CA . LEU A 1 171 ? -39.880 -13.961 64.997 1.00 82.38 171 LEU A CA 1
ATOM 1273 C C . LEU A 1 171 ? -41.401 -13.842 65.120 1.00 82.38 171 LEU A C 1
ATOM 1275 O O . LEU A 1 171 ? -41.920 -13.872 66.234 1.00 82.38 171 LEU A O 1
ATOM 1279 N N . ASN A 1 172 ? -42.124 -13.764 64.001 1.00 80.75 172 ASN A N 1
ATOM 1280 C CA . ASN A 1 172 ? -43.588 -13.723 64.017 1.00 80.75 172 ASN A CA 1
ATOM 1281 C C . ASN A 1 172 ? -44.206 -14.983 64.639 1.00 80.75 172 ASN A C 1
ATOM 1283 O O . ASN A 1 172 ? -45.183 -14.882 65.384 1.00 80.75 172 ASN A O 1
ATOM 1287 N N . ASP A 1 173 ? -43.634 -16.160 64.380 1.00 82.19 173 ASP A N 1
ATOM 1288 C CA . ASP A 1 173 ? -44.082 -17.412 64.999 1.00 82.19 173 ASP A CA 1
ATOM 1289 C C . ASP A 1 173 ? -43.836 -17.413 66.519 1.00 82.19 173 ASP A C 1
ATOM 1291 O O . ASP A 1 173 ? -44.715 -17.777 67.302 1.00 82.19 173 ASP A O 1
ATOM 1295 N N . ALA A 1 174 ? -42.674 -16.921 66.966 1.00 79.00 174 ALA A N 1
ATOM 1296 C CA . ALA A 1 174 ? -42.367 -16.771 68.389 1.00 79.00 174 ALA A CA 1
ATOM 1297 C C . ALA A 1 174 ? -43.319 -15.787 69.095 1.00 79.00 174 ALA A C 1
ATOM 1299 O O . ALA A 1 174 ? -43.811 -16.080 70.187 1.00 79.00 174 ALA A O 1
ATOM 1300 N N . ILE A 1 175 ? -43.629 -14.653 68.458 1.00 81.62 175 ILE A N 1
ATOM 1301 C CA . ILE A 1 175 ? -44.602 -13.673 68.965 1.00 81.62 175 ILE A CA 1
ATOM 1302 C C . ILE A 1 175 ? -45.996 -14.302 69.063 1.00 81.62 175 ILE A C 1
ATOM 1304 O O . ILE A 1 175 ? -46.667 -14.146 70.081 1.00 81.62 175 ILE A O 1
ATOM 1308 N N . SER A 1 176 ? -46.411 -15.060 68.046 1.00 78.19 176 SER A N 1
ATOM 1309 C CA . SER A 1 176 ? -47.712 -15.743 68.031 1.00 78.19 176 SER A CA 1
ATOM 1310 C C . SER A 1 176 ? -47.827 -16.793 69.141 1.00 78.19 176 SER A C 1
ATOM 1312 O O . SER A 1 176 ? -48.879 -16.940 69.760 1.00 78.19 176 SER A O 1
ATOM 1314 N N . LYS A 1 177 ? -46.735 -17.502 69.452 1.00 77.69 177 LYS A N 1
ATOM 1315 C CA . LYS A 1 177 ? -46.681 -18.438 70.587 1.00 77.69 177 LYS A CA 1
ATOM 1316 C C . LYS A 1 177 ? -46.787 -17.729 71.935 1.00 77.69 177 LYS A C 1
ATOM 1318 O O . LYS A 1 177 ? -47.463 -18.235 72.825 1.00 77.69 177 LYS A O 1
ATOM 1323 N N . LEU A 1 178 ? -46.163 -16.559 72.086 1.00 70.25 178 LEU A N 1
ATOM 1324 C CA . LEU A 1 178 ? -46.268 -15.756 73.309 1.00 70.25 178 LEU A CA 1
ATOM 1325 C C . LEU A 1 178 ? -47.708 -15.282 73.549 1.00 70.25 178 LEU A C 1
ATOM 1327 O O . LEU A 1 178 ? -48.200 -15.385 74.672 1.00 70.25 178 LEU A O 1
ATOM 1331 N N . THR A 1 179 ? -48.407 -14.827 72.506 1.00 73.00 179 THR A N 1
ATOM 1332 C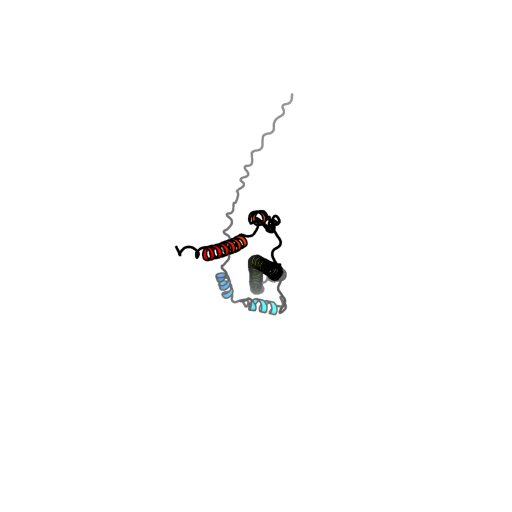 CA . THR A 1 179 ? -49.790 -14.329 72.610 1.00 73.00 179 THR A CA 1
ATOM 1333 C C . THR A 1 179 ? -50.843 -15.433 72.731 1.00 73.00 179 THR A C 1
ATOM 1335 O O . THR A 1 179 ? -51.915 -15.180 73.276 1.00 73.00 179 THR A O 1
ATOM 1338 N N . ALA A 1 180 ? -50.550 -16.659 72.288 1.00 65.31 180 ALA A N 1
ATOM 1339 C CA . ALA A 1 180 ? -51.447 -17.813 72.402 1.00 65.31 180 ALA A CA 1
ATOM 1340 C C . ALA A 1 180 ? -51.419 -18.513 73.779 1.00 65.31 180 ALA A C 1
ATOM 1342 O O . ALA A 1 180 ? -52.157 -19.477 73.992 1.00 65.31 180 ALA A O 1
ATOM 1343 N N . THR A 1 181 ? -50.590 -18.054 74.724 1.00 48.31 181 THR A N 1
ATOM 1344 C CA . THR A 1 181 ? -50.549 -18.624 76.080 1.00 48.31 181 THR A CA 1
ATOM 1345 C C . THR A 1 181 ? -51.812 -18.200 76.852 1.00 48.31 181 THR A C 1
ATOM 1347 O O . THR A 1 181 ? -52.025 -16.999 77.026 1.00 48.31 181 THR A O 1
ATOM 1350 N N . PRO A 1 182 ? -52.673 -19.125 77.327 1.00 52.56 182 PRO A N 1
ATOM 1351 C CA . PRO A 1 182 ? -53.912 -18.749 78.003 1.00 52.56 182 PRO A CA 1
ATOM 1352 C C . PRO A 1 182 ? -53.626 -18.059 79.347 1.00 52.56 182 PRO A C 1
ATOM 1354 O O . PRO A 1 182 ? -52.676 -18.449 80.036 1.00 52.56 182 PRO A O 1
ATOM 1357 N N . PRO A 1 183 ? -54.467 -17.103 79.787 1.00 50.03 183 PRO A N 1
ATOM 1358 C CA . PRO A 1 183 ? -54.384 -16.559 81.136 1.00 50.03 183 PRO A CA 1
ATOM 1359 C C . PRO A 1 183 ? -54.710 -17.677 82.133 1.00 50.03 183 PRO A C 1
ATOM 1361 O O . PRO A 1 183 ? -55.864 -18.058 82.322 1.00 50.03 183 PRO A O 1
ATOM 1364 N N . THR A 1 184 ? -53.678 -18.251 82.746 1.00 53.22 184 THR A N 1
ATOM 1365 C CA . THR A 1 184 ? -53.846 -19.202 83.851 1.00 53.22 184 THR A CA 1
ATOM 1366 C C . THR A 1 184 ? -54.287 -18.418 85.098 1.00 53.22 184 THR A C 1
ATOM 1368 O O . THR A 1 184 ? -53.758 -17.326 85.324 1.00 53.22 184 THR A O 1
ATOM 1371 N N . PRO A 1 185 ? -55.250 -18.912 85.905 1.00 53.19 185 PRO A N 1
ATOM 1372 C CA . PRO A 1 185 ? -55.719 -18.210 87.100 1.00 53.19 185 PRO A CA 1
ATOM 1373 C C . PRO A 1 185 ? -54.573 -17.987 88.097 1.00 53.19 185 PRO A C 1
ATOM 1375 O O . PRO A 1 185 ? -53.672 -18.825 88.171 1.00 53.19 185 PRO A O 1
ATOM 1378 N N . PRO A 1 186 ? -54.599 -16.896 88.879 1.00 47.25 186 PRO A N 1
ATOM 1379 C CA . PRO A 1 186 ? -53.461 -16.468 89.685 1.00 47.25 186 PRO A CA 1
ATOM 1380 C C . PRO A 1 186 ? -53.153 -17.471 90.810 1.00 47.25 186 PRO A C 1
ATOM 1382 O O . PRO A 1 186 ? -54.005 -17.682 91.677 1.00 47.25 186 PRO A O 1
ATOM 1385 N N . PRO A 1 187 ? -51.941 -18.055 90.873 1.00 50.44 187 PRO A N 1
ATOM 1386 C CA . PRO A 1 187 ? -51.426 -18.638 92.101 1.00 50.44 187 PRO A CA 1
ATOM 1387 C C . PRO A 1 187 ? -50.835 -17.528 92.985 1.00 50.44 187 PRO A C 1
ATOM 1389 O O . PRO A 1 187 ? -50.352 -16.506 92.499 1.00 50.44 187 PRO A O 1
ATOM 1392 N N . LEU A 1 188 ? -50.890 -17.755 94.299 1.00 55.25 188 LEU A N 1
ATOM 1393 C CA . LEU A 1 188 ? -50.316 -16.934 95.372 1.00 55.25 188 LEU A CA 1
ATOM 1394 C C . LEU A 1 188 ? -48.874 -16.443 95.097 1.00 55.25 188 LEU A C 1
ATOM 1396 O O . LEU A 1 188 ? -48.145 -17.078 94.336 1.00 55.25 188 LEU A O 1
ATOM 1400 N N . PRO A 1 189 ? -48.438 -15.338 95.741 1.00 48.72 189 PRO A N 1
ATOM 1401 C CA . PRO A 1 189 ? -47.224 -14.614 95.378 1.00 48.72 189 PRO A CA 1
ATOM 1402 C C . PRO A 1 189 ? -45.971 -15.477 95.565 1.00 48.72 189 PRO A C 1
ATOM 1404 O O . PRO A 1 189 ? -45.470 -15.652 96.675 1.00 48.72 189 PRO A O 1
ATOM 1407 N N . GLN A 1 190 ? -45.449 -15.995 94.455 1.00 59.88 190 GLN A N 1
ATOM 1408 C CA . GLN A 1 190 ? -44.077 -16.478 94.334 1.00 59.88 190 GLN A CA 1
ATOM 1409 C C . GLN A 1 190 ? -43.190 -15.379 93.729 1.00 59.88 190 GLN A C 1
ATOM 1411 O O . GLN A 1 190 ? -43.684 -14.544 92.968 1.00 59.88 190 GLN A O 1
ATOM 1416 N N . PRO A 1 191 ? -41.883 -15.357 94.050 1.00 48.06 191 PRO A N 1
ATOM 1417 C CA . PRO A 1 191 ? -40.955 -14.379 93.498 1.00 48.06 191 PRO A CA 1
ATOM 1418 C C . PRO A 1 191 ? -40.873 -14.553 91.978 1.00 48.06 191 PRO A C 1
ATOM 1420 O O . PRO A 1 191 ? -40.521 -15.623 91.484 1.00 48.06 191 PRO A O 1
ATOM 1423 N N . SER A 1 192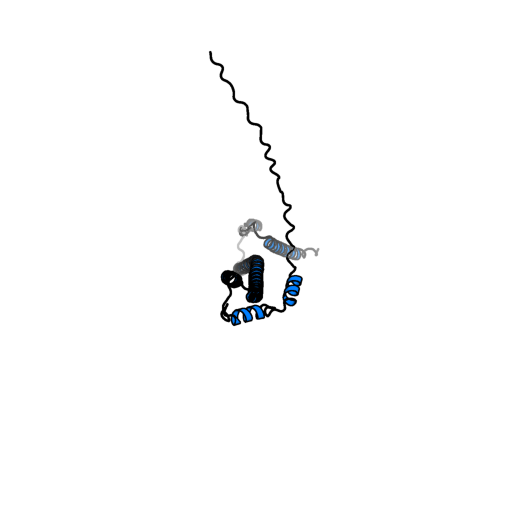 ? -41.239 -13.500 91.249 1.00 52.66 192 SER A N 1
ATOM 1424 C CA . SER A 1 192 ? -41.306 -13.483 89.790 1.00 52.66 192 SER A CA 1
ATOM 1425 C C . SER A 1 192 ? -39.990 -13.951 89.152 1.00 52.66 192 SER A C 1
ATOM 1427 O O . SER A 1 192 ? -38.923 -13.470 89.551 1.00 52.66 192 SER A O 1
ATOM 1429 N N . PRO A 1 193 ? -40.023 -14.812 88.118 1.00 53.62 193 PRO A N 1
ATOM 1430 C CA . PRO A 1 193 ? -38.867 -15.006 87.257 1.00 53.62 193 PRO A CA 1
ATOM 1431 C C . PRO A 1 193 ? -38.557 -13.660 86.599 1.00 53.62 193 PRO A C 1
ATOM 1433 O O . PRO A 1 193 ? -39.448 -13.034 86.020 1.00 53.62 193 PRO A O 1
ATOM 1436 N N . ARG A 1 194 ? -37.313 -13.184 86.714 1.00 55.03 194 ARG A N 1
ATOM 1437 C CA . ARG A 1 194 ? -36.854 -12.003 85.975 1.00 55.03 194 ARG A CA 1
ATOM 1438 C C . ARG A 1 194 ? -37.068 -12.263 84.486 1.00 55.03 194 ARG A C 1
ATOM 1440 O O . ARG A 1 194 ? -36.367 -13.081 83.900 1.00 55.03 194 ARG A O 1
ATOM 1447 N N . GLY A 1 195 ? -38.037 -11.574 83.889 1.00 53.12 195 GLY A N 1
ATOM 1448 C CA . GLY A 1 195 ? -38.057 -11.391 82.444 1.00 53.12 195 GLY A CA 1
ATOM 1449 C C . GLY A 1 195 ? -36.787 -10.647 82.020 1.00 53.12 195 GLY A C 1
ATOM 1450 O O . GLY A 1 195 ? -36.245 -9.878 82.829 1.00 53.12 195 GLY A O 1
ATOM 1451 N N . PRO A 1 196 ? -36.298 -10.871 80.790 1.00 50.31 196 PRO A N 1
ATOM 1452 C CA . PRO A 1 196 ? -35.083 -10.231 80.328 1.00 50.31 196 PRO A CA 1
ATOM 1453 C C . PRO A 1 196 ? -35.262 -8.722 80.420 1.00 50.31 196 PRO A C 1
ATOM 1455 O O . PRO A 1 196 ? -36.181 -8.131 79.851 1.00 50.31 196 PRO A O 1
ATOM 1458 N N . THR A 1 197 ? -34.431 -8.104 81.248 1.00 58.81 197 THR A N 1
ATOM 1459 C CA . THR A 1 197 ? -34.487 -6.661 81.479 1.00 58.81 197 THR A CA 1
ATOM 1460 C C . THR A 1 197 ? -33.859 -5.988 80.260 1.00 58.81 197 THR A C 1
ATOM 1462 O O . THR A 1 197 ? -32.936 -6.547 79.677 1.00 58.81 197 THR A O 1
ATOM 1465 N N . TRP A 1 198 ? -34.287 -4.785 79.866 1.00 52.53 198 TRP A N 1
ATOM 1466 C CA . TRP A 1 198 ? -33.690 -4.055 78.728 1.00 52.53 198 TRP A CA 1
ATOM 1467 C C . TRP A 1 198 ? -32.147 -3.978 78.772 1.00 52.53 198 TRP A C 1
ATOM 1469 O O . TRP A 1 198 ? -31.498 -3.937 77.731 1.00 52.53 198 TRP A O 1
ATOM 1479 N N . ALA A 1 199 ? -31.550 -4.051 79.967 1.00 55.19 199 ALA A N 1
ATOM 1480 C CA . ALA A 1 199 ? -30.105 -4.160 80.171 1.00 55.19 199 ALA A CA 1
ATOM 1481 C C . ALA A 1 199 ? -29.460 -5.433 79.569 1.00 55.19 199 ALA A C 1
ATOM 1483 O O . ALA A 1 199 ? -28.316 -5.381 79.120 1.00 55.19 199 ALA A O 1
ATOM 1484 N N . GLU A 1 200 ? -30.173 -6.561 79.523 1.00 53.12 200 GLU A N 1
ATOM 1485 C CA . GLU A 1 200 ? -29.700 -7.817 78.918 1.00 53.12 200 GLU A CA 1
ATOM 1486 C C . GLU A 1 200 ? -29.790 -7.784 77.389 1.00 53.12 200 GLU A C 1
ATOM 1488 O O . GLU A 1 200 ? -28.900 -8.298 76.719 1.00 53.12 200 GLU A O 1
ATOM 1493 N N . VAL A 1 201 ? -30.795 -7.103 76.828 1.00 56.62 201 VAL A N 1
ATOM 1494 C CA . VAL A 1 201 ? -30.914 -6.897 75.372 1.00 56.62 201 VAL A CA 1
ATOM 1495 C C . VAL A 1 201 ? -29.811 -5.969 74.854 1.00 56.62 201 VAL A C 1
ATOM 1497 O O . VAL A 1 201 ? -29.256 -6.215 73.790 1.00 56.62 201 VAL A O 1
ATOM 1500 N N . VAL A 1 202 ? -29.434 -4.942 75.624 1.00 55.84 202 VAL A N 1
ATOM 1501 C CA . VAL A 1 202 ? -28.308 -4.049 75.287 1.00 55.84 202 VAL A CA 1
ATOM 1502 C C . VAL A 1 202 ? -26.945 -4.721 75.523 1.00 55.84 202 VAL A C 1
ATOM 1504 O O . VAL A 1 202 ? -25.968 -4.365 74.868 1.00 55.84 202 VAL A O 1
ATOM 1507 N N . SER A 1 203 ? -26.871 -5.715 76.418 1.00 52.38 203 SER A N 1
ATOM 1508 C CA . SER A 1 203 ? -25.657 -6.523 76.632 1.00 52.38 203 SER A CA 1
ATOM 1509 C C . SER A 1 203 ? -25.495 -7.663 75.622 1.00 52.38 203 SER A C 1
ATOM 1511 O O . SER A 1 203 ? -24.417 -8.257 75.546 1.00 52.38 203 SER A O 1
ATOM 1513 N N . ALA A 1 204 ? -26.530 -7.982 74.839 1.00 47.94 204 ALA A N 1
ATOM 1514 C CA . ALA A 1 204 ? -26.403 -8.907 73.725 1.00 47.94 204 ALA A CA 1
ATOM 1515 C C . ALA A 1 204 ? -25.525 -8.252 72.652 1.00 47.94 204 ALA A C 1
ATOM 1517 O O . ALA A 1 204 ? -25.890 -7.238 72.057 1.00 47.94 204 ALA A O 1
ATOM 1518 N N . ALA A 1 205 ? -24.334 -8.817 72.442 1.00 50.97 205 ALA A N 1
ATOM 1519 C CA . ALA A 1 205 ? -23.397 -8.319 71.449 1.00 50.97 205 ALA A CA 1
ATOM 1520 C C . ALA A 1 205 ? -24.095 -8.237 70.077 1.00 50.97 205 ALA A C 1
ATOM 1522 O O . ALA A 1 205 ? -24.720 -9.221 69.663 1.00 50.97 205 ALA A O 1
ATOM 1523 N N . PRO A 1 206 ? -24.014 -7.094 69.371 1.00 51.56 206 PRO A N 1
ATOM 1524 C CA . PRO A 1 206 ? -24.596 -6.979 68.044 1.00 51.56 206 PRO A CA 1
ATOM 1525 C C . PRO A 1 206 ? -24.009 -8.069 67.137 1.00 51.56 206 PRO A C 1
ATOM 1527 O O . PRO A 1 206 ? -22.821 -8.389 67.270 1.00 51.56 206 PRO A O 1
ATOM 1530 N N . PRO A 1 207 ? -24.807 -8.656 66.225 1.00 53.16 207 PRO A N 1
ATOM 1531 C CA . PRO A 1 207 ? -24.289 -9.620 65.267 1.00 53.16 207 PRO A CA 1
ATOM 1532 C C . PRO A 1 207 ? -23.103 -8.986 64.542 1.00 53.16 207 PRO A C 1
ATOM 1534 O O . PRO A 1 207 ? -23.207 -7.880 64.008 1.00 53.16 207 PRO A O 1
ATOM 1537 N N . ALA A 1 208 ? -21.957 -9.666 64.610 1.00 49.16 208 ALA A N 1
ATOM 1538 C CA . ALA A 1 208 ? -20.708 -9.175 64.061 1.00 49.16 208 ALA A CA 1
ATOM 1539 C C . ALA A 1 208 ? -20.912 -8.805 62.588 1.00 49.16 208 ALA A C 1
ATOM 1541 O O . ALA A 1 208 ? -21.297 -9.641 61.768 1.00 49.16 208 ALA A O 1
ATOM 1542 N N . ILE A 1 209 ? -20.668 -7.534 62.271 1.00 53.38 209 ILE A N 1
ATOM 1543 C CA . ILE A 1 209 ? -20.588 -7.054 60.895 1.00 53.38 209 ILE A CA 1
ATOM 1544 C C . ILE A 1 209 ? -19.497 -7.894 60.206 1.00 53.38 209 ILE A C 1
ATOM 1546 O O . ILE A 1 209 ? -18.417 -8.040 60.789 1.00 53.38 209 ILE A O 1
ATOM 1550 N N . PRO A 1 210 ? -19.751 -8.475 59.017 1.00 50.81 210 PRO A N 1
ATOM 1551 C CA . PRO A 1 210 ? -18.750 -9.272 58.324 1.00 50.81 210 PRO A CA 1
ATOM 1552 C C . PRO A 1 210 ? -17.446 -8.468 58.163 1.00 50.81 210 PRO A C 1
ATOM 1554 O O . PRO A 1 210 ? -17.505 -7.296 57.784 1.00 50.81 210 PRO A O 1
ATOM 1557 N N . PRO A 1 211 ? -16.274 -9.061 58.450 1.00 50.75 211 PRO A N 1
ATOM 1558 C CA . PRO A 1 211 ? -15.012 -8.334 58.599 1.00 50.75 211 PRO A CA 1
ATOM 1559 C C . PRO A 1 211 ? -14.375 -7.869 57.279 1.00 50.75 211 PRO A C 1
ATOM 1561 O O . PRO A 1 211 ? -13.266 -7.340 57.299 1.00 50.75 211 PRO A O 1
ATOM 1564 N N . ASP A 1 212 ? -15.049 -8.004 56.137 1.00 55.25 212 ASP A N 1
ATOM 1565 C CA . ASP A 1 212 ? -14.484 -7.662 54.828 1.00 55.25 212 ASP A CA 1
ATOM 1566 C C . ASP A 1 212 ? -14.596 -6.164 54.507 1.00 55.25 212 ASP A C 1
ATOM 1568 O O . ASP A 1 212 ? -15.107 -5.746 53.468 1.00 55.25 212 ASP A O 1
ATOM 1572 N N . PHE A 1 213 ? -14.067 -5.315 55.391 1.00 54.09 213 PHE A N 1
ATOM 1573 C CA . PHE A 1 213 ? -13.708 -3.958 54.998 1.00 54.09 213 PHE A CA 1
ATOM 1574 C C . PHE A 1 213 ? -12.338 -4.012 54.318 1.00 54.09 213 PHE A C 1
ATOM 1576 O O . PHE A 1 213 ? -11.303 -4.012 54.978 1.00 54.09 213 PHE A O 1
ATOM 1583 N N . ASN A 1 214 ? -12.325 -4.098 52.987 1.00 56.09 214 ASN A N 1
ATOM 1584 C CA . ASN A 1 214 ? -11.094 -4.046 52.203 1.00 56.09 214 ASN A CA 1
ATOM 1585 C C . ASN A 1 214 ? -10.676 -2.573 51.985 1.00 56.09 214 ASN A C 1
ATOM 1587 O O . ASN A 1 214 ? -11.289 -1.887 51.164 1.00 56.09 214 ASN A O 1
ATOM 1591 N N . PRO A 1 215 ? -9.618 -2.062 52.647 1.00 54.84 215 PRO A N 1
ATOM 1592 C CA . PRO A 1 215 ? -9.180 -0.669 52.509 1.00 54.84 215 PRO A CA 1
ATOM 1593 C C . PRO A 1 215 ? -8.573 -0.345 51.131 1.00 54.84 215 PRO A C 1
ATOM 1595 O O . PRO A 1 215 ? -8.200 0.799 50.884 1.00 54.84 215 PRO A O 1
ATOM 1598 N N . LYS A 1 216 ? -8.469 -1.329 50.223 1.00 53.25 216 LYS A N 1
ATOM 1599 C CA . LYS A 1 216 ? -8.076 -1.133 48.817 1.00 53.25 216 LYS A CA 1
ATOM 1600 C C . LYS A 1 216 ? -9.268 -1.005 47.859 1.00 53.25 216 LYS A C 1
ATOM 1602 O O . LYS A 1 216 ? -9.061 -1.009 46.647 1.00 53.25 216 LYS A O 1
ATOM 1607 N N . ALA A 1 217 ? -10.500 -0.927 48.367 1.00 57.72 217 ALA A N 1
ATOM 1608 C CA . ALA A 1 217 ? -11.683 -0.766 47.530 1.00 57.72 217 ALA A CA 1
ATOM 1609 C C . ALA A 1 217 ? -11.595 0.519 46.685 1.00 57.72 217 ALA A C 1
ATOM 1611 O O . ALA A 1 217 ? -11.261 1.598 47.177 1.00 57.72 217 ALA A O 1
ATOM 1612 N N . HIS A 1 218 ? -11.879 0.384 45.389 1.00 60.41 218 HIS A N 1
ATOM 1613 C CA . HIS A 1 218 ? -11.808 1.466 44.411 1.00 60.41 218 HIS A CA 1
ATOM 1614 C C . HIS A 1 218 ? -12.717 2.640 44.839 1.00 60.41 218 HIS A C 1
ATOM 1616 O O . HIS A 1 218 ? -13.844 2.388 45.273 1.00 60.41 218 HIS A O 1
ATOM 1622 N N . PRO A 1 219 ? -12.314 3.917 44.663 1.00 61.22 219 PRO A N 1
ATOM 1623 C CA . PRO A 1 219 ? -13.064 5.093 45.134 1.00 61.22 219 PRO A CA 1
ATOM 1624 C C . PRO A 1 219 ? -14.547 5.180 44.713 1.00 61.22 219 PRO A C 1
ATOM 1626 O O . PRO A 1 219 ? -15.341 5.871 45.352 1.00 61.22 219 PRO A O 1
ATOM 1629 N N . GLN A 1 220 ? -14.961 4.459 43.668 1.00 63.66 220 GLN A N 1
ATOM 1630 C CA . GLN A 1 220 ? -16.363 4.394 43.249 1.00 63.66 220 GLN A CA 1
ATOM 1631 C C . GLN A 1 220 ? -17.234 3.566 44.212 1.00 63.66 220 GLN A C 1
ATOM 1633 O O . GLN A 1 220 ? -18.384 3.932 44.457 1.00 63.66 220 GLN A O 1
ATOM 1638 N N . HIS A 1 221 ? -16.684 2.520 44.839 1.00 57.09 221 HIS A N 1
ATOM 1639 C CA . HIS A 1 221 ? -17.392 1.741 45.860 1.00 57.09 221 HIS A CA 1
ATOM 1640 C C . HIS A 1 221 ? -17.586 2.544 47.149 1.00 57.09 221 HIS A C 1
ATOM 1642 O O . HIS A 1 221 ? -18.650 2.470 47.764 1.00 57.09 221 HIS A O 1
ATOM 1648 N N . THR A 1 222 ? -16.618 3.391 47.515 1.00 66.12 222 THR A N 1
ATOM 1649 C CA . THR A 1 222 ? -16.764 4.290 48.667 1.00 66.12 222 THR A CA 1
ATOM 1650 C C . THR A 1 222 ? -17.846 5.347 48.449 1.00 66.12 222 THR A C 1
ATOM 1652 O O . THR A 1 222 ? -18.564 5.659 49.394 1.00 66.12 222 THR A O 1
ATOM 1655 N N . CYS A 1 223 ? -18.041 5.847 47.220 1.00 72.38 223 CYS A N 1
ATOM 1656 C CA . CYS A 1 223 ? -19.121 6.798 46.931 1.00 72.38 223 CYS A CA 1
ATOM 1657 C C . CYS A 1 223 ? -20.514 6.168 47.078 1.00 72.38 223 CYS A C 1
ATOM 1659 O O . CYS A 1 223 ? -21.402 6.780 47.669 1.00 72.38 223 CYS A O 1
ATOM 1661 N N . LEU A 1 224 ? -20.712 4.942 46.579 1.00 69.75 224 LEU A N 1
ATOM 1662 C CA . LEU A 1 224 ? -21.990 4.237 46.730 1.00 69.75 224 LEU A CA 1
ATOM 1663 C C . LEU A 1 224 ? -22.273 3.875 48.190 1.00 69.75 224 LEU A C 1
ATOM 1665 O O . LEU A 1 224 ? -23.389 4.079 48.662 1.00 69.75 224 LEU A O 1
ATOM 1669 N N . GLN A 1 225 ? -21.260 3.411 48.923 1.00 74.56 225 GLN A N 1
ATOM 1670 C CA . GLN A 1 225 ? -21.401 3.082 50.339 1.00 74.56 225 GLN A CA 1
ATOM 1671 C C . GLN A 1 225 ? -21.720 4.324 51.183 1.00 74.56 225 GLN A C 1
ATOM 1673 O O . GLN A 1 225 ? -22.622 4.284 52.016 1.00 74.56 225 GLN A O 1
ATOM 1678 N N . GLN A 1 226 ? -21.042 5.450 50.934 1.00 76.25 226 GLN A N 1
ATOM 1679 C CA . GLN A 1 226 ? -21.337 6.717 51.610 1.00 76.25 226 GLN A CA 1
ATOM 1680 C C . GLN A 1 226 ? -22.749 7.220 51.302 1.00 76.25 226 GLN A C 1
ATOM 1682 O O . GLN A 1 226 ? -23.423 7.706 52.208 1.00 76.25 226 GLN A O 1
ATOM 1687 N N . ARG A 1 227 ? -23.228 7.056 50.061 1.00 76.06 227 ARG A N 1
ATOM 1688 C CA . ARG A 1 227 ? -24.600 7.417 49.682 1.00 76.06 227 ARG A CA 1
ATOM 1689 C C . ARG A 1 227 ? -25.640 6.568 50.412 1.00 76.06 227 ARG A C 1
ATOM 1691 O O . ARG A 1 227 ? -26.576 7.120 50.971 1.00 76.06 227 ARG A O 1
ATOM 1698 N N . LEU A 1 228 ? -25.434 5.253 50.480 1.00 74.88 228 LEU A N 1
ATOM 1699 C CA . LEU A 1 228 ? -26.319 4.334 51.206 1.00 74.88 228 LEU A CA 1
ATOM 1700 C C . LEU A 1 228 ? -26.374 4.642 52.709 1.00 74.88 228 LEU A C 1
ATOM 1702 O O . LEU A 1 228 ? -27.452 4.648 53.297 1.00 74.88 228 LEU A O 1
ATOM 1706 N N . ILE A 1 229 ? -25.224 4.940 53.324 1.00 79.88 229 ILE A N 1
ATOM 1707 C CA . ILE A 1 229 ? -25.156 5.347 54.736 1.00 79.88 229 ILE A CA 1
ATOM 1708 C C . ILE A 1 229 ? -25.880 6.681 54.948 1.00 79.88 229 ILE A C 1
ATOM 1710 O O . ILE A 1 229 ? -26.600 6.841 55.933 1.00 79.88 229 ILE A O 1
ATOM 1714 N N . HIS A 1 230 ? -25.708 7.633 54.030 1.00 81.00 230 HIS A N 1
ATOM 1715 C CA . HIS A 1 230 ? -26.385 8.922 54.091 1.00 81.00 230 HIS A CA 1
ATOM 1716 C C . HIS A 1 230 ? -27.910 8.763 53.993 1.00 81.00 230 HIS A C 1
ATOM 1718 O O . HIS A 1 230 ? -28.622 9.304 54.835 1.00 81.00 230 HIS A O 1
ATOM 1724 N N . ASP A 1 231 ? -28.398 7.968 53.038 1.00 77.62 231 ASP A N 1
ATOM 1725 C CA . ASP A 1 231 ? -29.830 7.746 52.808 1.00 77.62 231 ASP A CA 1
ATOM 1726 C C . ASP A 1 231 ? -30.503 6.979 53.963 1.00 77.62 231 ASP A C 1
ATOM 1728 O O . ASP A 1 231 ? -31.624 7.290 54.370 1.00 77.62 231 ASP A O 1
ATOM 1732 N N . ALA A 1 232 ? -29.802 6.014 54.568 1.00 69.88 232 ALA A N 1
ATOM 1733 C CA . ALA A 1 232 ? -30.284 5.335 55.771 1.00 69.88 232 ALA A CA 1
ATOM 1734 C C . ALA A 1 232 ? -30.398 6.298 56.967 1.00 69.88 232 ALA A C 1
ATOM 1736 O O . ALA A 1 232 ? -31.338 6.211 57.760 1.00 69.88 232 ALA A O 1
ATOM 1737 N N . LYS A 1 233 ? -29.459 7.245 57.085 1.00 71.94 233 LYS A N 1
ATOM 1738 C CA . LYS A 1 233 ? -29.458 8.243 58.158 1.00 71.94 233 LYS A CA 1
ATOM 1739 C C . LYS A 1 233 ? -30.580 9.269 57.989 1.00 71.94 233 LYS A C 1
ATOM 1741 O O . LYS A 1 233 ? -31.212 9.620 58.981 1.00 71.94 233 LYS A O 1
ATOM 1746 N N . THR A 1 234 ? -30.876 9.707 56.764 1.00 69.56 234 THR A N 1
ATOM 1747 C CA . THR A 1 234 ? -32.017 10.601 56.500 1.00 69.56 234 THR A CA 1
ATOM 1748 C C . THR A 1 234 ? -33.355 9.938 56.817 1.00 69.56 234 THR A C 1
ATOM 1750 O O . THR A 1 234 ? -34.231 10.588 57.390 1.00 69.56 234 THR A O 1
ATOM 1753 N N . LEU A 1 235 ? -33.510 8.640 56.536 1.00 71.31 235 LEU A N 1
ATOM 1754 C CA . LEU A 1 235 ? -34.717 7.900 56.918 1.00 71.31 235 LEU A CA 1
ATOM 1755 C C . LEU A 1 235 ? -34.888 7.807 58.442 1.00 71.31 235 LEU A C 1
ATOM 1757 O O . LEU A 1 235 ? -35.986 8.044 58.935 1.00 71.31 235 LEU A O 1
ATOM 1761 N N . GLN A 1 236 ? -33.811 7.562 59.198 1.00 64.38 236 GLN A N 1
ATOM 1762 C CA . GLN A 1 236 ? -33.870 7.547 60.669 1.00 64.38 236 GLN A CA 1
ATOM 1763 C C . GLN A 1 236 ? -34.241 8.913 61.264 1.00 64.38 236 GLN A C 1
ATOM 1765 O O . GLN A 1 236 ? -34.982 8.978 62.245 1.00 64.38 236 GLN A O 1
ATOM 1770 N N . THR A 1 237 ? -33.767 10.013 60.668 1.00 60.53 237 THR A N 1
ATOM 1771 C CA . THR A 1 237 ? -34.127 11.364 61.130 1.00 60.53 237 THR A CA 1
ATOM 1772 C C . THR A 1 237 ? -35.580 11.729 60.839 1.00 60.53 237 THR A C 1
ATOM 1774 O O . THR A 1 237 ? -36.180 12.456 61.624 1.00 60.53 237 THR A O 1
ATOM 1777 N N . LEU A 1 238 ? -36.169 11.199 59.762 1.00 61.59 238 LEU A N 1
ATOM 1778 C CA . LEU A 1 238 ? -37.578 11.428 59.427 1.00 61.59 238 LEU A CA 1
ATOM 1779 C C . LEU A 1 238 ? -38.525 10.666 60.361 1.00 61.59 238 LEU A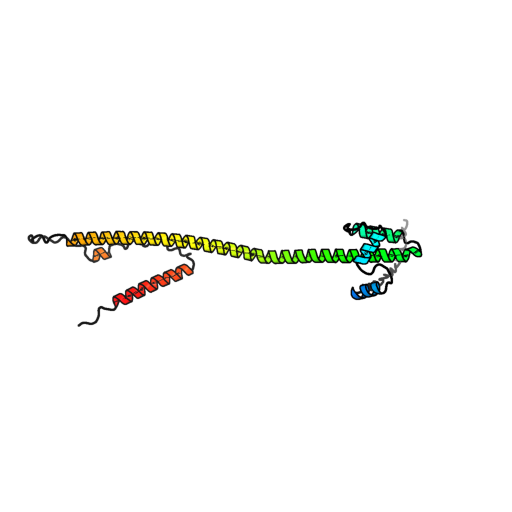 C 1
ATOM 1781 O O . LEU A 1 238 ? -39.594 11.165 60.682 1.00 61.59 238 LEU A O 1
ATOM 1785 N N . THR A 1 239 ? -38.121 9.491 60.849 1.00 56.41 239 THR A N 1
ATOM 1786 C CA . THR A 1 239 ? -38.932 8.694 61.786 1.00 56.41 239 THR A CA 1
ATOM 1787 C C . THR A 1 239 ? -38.796 9.122 63.248 1.00 56.41 239 THR A C 1
ATOM 1789 O O . THR A 1 239 ? -39.579 8.685 64.081 1.00 56.41 239 THR A O 1
ATOM 1792 N N . SER A 1 240 ? -37.801 9.951 63.582 1.00 53.72 240 SER A N 1
ATOM 1793 C CA . SER A 1 240 ? -37.534 10.402 64.958 1.00 53.72 240 SER A CA 1
ATOM 1794 C C . SER A 1 240 ? -38.167 11.762 65.298 1.00 53.72 240 SER A C 1
ATOM 1796 O O . SER A 1 240 ? -37.980 12.245 66.413 1.00 53.72 240 SER A O 1
ATOM 1798 N N . GLY A 1 241 ? -38.859 12.406 64.351 1.00 52.50 241 GLY A N 1
ATOM 1799 C CA . GLY A 1 241 ? -39.330 13.791 64.479 1.00 52.50 241 GLY A CA 1
ATOM 1800 C C . GLY A 1 241 ? -40.776 13.994 64.946 1.00 52.50 241 GLY A C 1
ATOM 1801 O O . GLY A 1 241 ? -41.152 15.140 65.160 1.00 52.50 241 GLY A O 1
ATOM 1802 N N . ASP A 1 242 ? -41.571 12.936 65.119 1.00 52.12 242 ASP A N 1
ATOM 1803 C CA . ASP A 1 242 ? -43.039 13.051 65.241 1.00 52.12 242 ASP A CA 1
ATOM 1804 C C . ASP A 1 242 ? -43.604 12.801 66.653 1.00 52.12 242 ASP A C 1
ATOM 1806 O O . ASP A 1 242 ? -44.788 12.518 66.800 1.00 52.12 242 ASP A O 1
ATOM 1810 N N . ASP A 1 243 ? -42.791 12.932 67.709 1.00 54.38 243 ASP A N 1
ATOM 1811 C CA . ASP A 1 243 ? -43.246 12.665 69.088 1.00 54.38 243 ASP A CA 1
ATOM 1812 C C . ASP A 1 243 ? -42.940 13.804 70.076 1.00 54.38 243 ASP A C 1
ATOM 1814 O O . ASP A 1 243 ? -42.434 13.617 71.183 1.00 54.38 243 ASP A O 1
ATOM 1818 N N . SER A 1 244 ? -43.209 15.048 69.670 1.00 54.06 244 SER A N 1
ATOM 1819 C CA . SER A 1 244 ? -43.215 16.191 70.594 1.00 54.06 244 SER A CA 1
ATOM 1820 C C . SER A 1 244 ? -44.177 17.279 70.135 1.00 54.06 244 SER A C 1
ATOM 1822 O O . SER A 1 244 ? -43.766 18.297 69.591 1.00 54.06 244 SER A O 1
ATOM 1824 N N . THR A 1 245 ? -45.476 17.068 70.353 1.00 52.69 245 THR A N 1
ATOM 1825 C CA . THR A 1 245 ? -46.453 18.135 70.658 1.00 52.69 245 THR A CA 1
ATOM 1826 C C . THR A 1 245 ? -47.779 17.511 71.095 1.00 52.69 245 THR A C 1
ATOM 1828 O O . THR A 1 245 ? -48.680 17.296 70.294 1.00 52.69 245 THR A O 1
ATOM 1831 N N . ASN A 1 246 ? -47.890 17.201 72.389 1.00 49.31 246 ASN A N 1
ATOM 1832 C CA . ASN A 1 246 ? -49.148 17.310 73.134 1.00 49.31 246 ASN A CA 1
ATOM 1833 C C . ASN A 1 246 ? -48.874 17.201 74.641 1.00 49.31 246 ASN A C 1
ATOM 1835 O O . ASN A 1 246 ? -48.880 16.120 75.230 1.00 49.31 246 ASN A O 1
ATOM 1839 N N . SER A 1 247 ? -48.618 18.350 75.262 1.00 50.28 247 SER A N 1
ATOM 1840 C CA . SER A 1 247 ? -48.931 18.659 76.663 1.00 50.28 247 SER A CA 1
ATOM 1841 C C . SER A 1 247 ? -49.043 20.168 76.807 1.00 50.28 247 SER A C 1
ATOM 1843 O O . SER A 1 247 ? -48.181 20.864 76.223 1.00 50.28 247 SER A O 1
#